Protein AF-A0A968LWL7-F1 (afdb_monomer_lite)

Radius of gyration: 24.05 Å; chains: 1; bounding box: 82×61×52 Å

Structure (mmCIF, N/CA/C/O backbone):
data_AF-A0A968LWL7-F1
#
_entry.id   AF-A0A968LWL7-F1
#
loop_
_atom_site.group_PDB
_atom_site.id
_atom_site.type_symbol
_atom_site.label_atom_id
_atom_site.label_alt_id
_atom_site.label_comp_id
_atom_site.label_asym_id
_atom_site.label_entity_id
_atom_site.label_seq_id
_atom_site.pdbx_PDB_ins_code
_atom_site.Cartn_x
_atom_site.Cartn_y
_atom_site.Cartn_z
_atom_site.occupancy
_atom_site.B_iso_or_equiv
_atom_site.auth_seq_id
_atom_site.auth_comp_id
_atom_site.auth_asym_id
_atom_site.auth_atom_id
_atom_site.pdbx_PDB_model_num
ATOM 1 N N . GLY A 1 1 ? -46.676 32.033 30.834 1.00 30.70 1 GLY A N 1
ATOM 2 C CA . GLY A 1 1 ? -47.481 31.158 29.952 1.00 30.70 1 GLY A CA 1
ATOM 3 C C . GLY A 1 1 ? -46.547 30.256 29.164 1.00 30.70 1 GLY A C 1
ATOM 4 O O . GLY A 1 1 ? -45.398 30.634 29.016 1.00 30.70 1 GLY A O 1
ATOM 5 N N . VAL A 1 2 ? -46.897 29.039 28.736 1.00 26.72 2 VAL A N 1
ATOM 6 C CA . VAL A 1 2 ? -48.212 28.489 28.319 1.00 26.72 2 VAL A CA 1
ATOM 7 C C . VAL A 1 2 ? -48.638 28.934 26.905 1.00 26.72 2 VAL A C 1
ATOM 9 O O . VAL A 1 2 ? -49.514 29.768 26.754 1.00 26.72 2 VAL A O 1
ATOM 12 N N . SER A 1 3 ? -47.989 28.321 25.902 1.00 24.73 3 SER A N 1
ATOM 13 C CA . SER A 1 3 ? -48.571 27.558 24.766 1.00 24.73 3 SER A CA 1
ATOM 14 C C . SER A 1 3 ? -49.591 28.147 23.760 1.00 24.73 3 SER A C 1
ATOM 16 O O . SER A 1 3 ? -50.527 28.830 24.155 1.00 24.73 3 SER A O 1
ATOM 18 N N . ARG A 1 4 ? -49.551 27.562 22.538 1.00 29.12 4 ARG A N 1
ATOM 19 C CA . ARG A 1 4 ? -50.550 27.549 21.425 1.00 29.12 4 ARG A CA 1
ATOM 20 C C . ARG A 1 4 ? -50.514 28.773 20.487 1.00 29.12 4 ARG A C 1
ATOM 22 O O . ARG A 1 4 ? -50.068 29.830 20.904 1.00 29.12 4 ARG A O 1
ATOM 29 N N . GLY A 1 5 ? -50.961 28.687 19.225 1.00 24.69 5 GLY A N 1
ATOM 30 C CA . GLY A 1 5 ? -51.329 27.518 18.386 1.00 24.69 5 GLY A CA 1
ATOM 31 C C . GLY A 1 5 ? -50.360 27.364 17.194 1.00 24.69 5 GLY A C 1
ATOM 32 O O . GLY A 1 5 ? -49.595 28.281 16.930 1.00 24.69 5 GLY A O 1
ATOM 33 N N . ALA A 1 6 ? -50.206 26.229 16.504 1.00 25.56 6 ALA A N 1
ATOM 34 C CA . ALA A 1 6 ? -51.131 25.138 16.160 1.00 25.56 6 ALA A CA 1
ATOM 35 C C . ALA A 1 6 ? -52.164 25.524 15.088 1.00 25.56 6 ALA A C 1
ATOM 37 O O . ALA A 1 6 ? -53.058 26.318 15.360 1.00 25.56 6 ALA A O 1
ATOM 38 N N . ASP A 1 7 ? -52.051 24.884 13.922 1.00 24.03 7 ASP A N 1
ATOM 39 C CA . ASP A 1 7 ? -53.052 24.879 12.852 1.00 24.03 7 ASP A CA 1
ATOM 40 C C . ASP A 1 7 ? -53.497 23.427 12.587 1.00 24.03 7 ASP A C 1
ATOM 42 O O . ASP A 1 7 ? -52.760 22.484 12.902 1.00 24.03 7 ASP A O 1
ATOM 46 N N . LEU A 1 8 ? -54.727 23.230 12.110 1.00 22.19 8 LEU A N 1
ATOM 47 C CA . LEU A 1 8 ? -55.490 21.989 12.330 1.00 22.19 8 LEU A CA 1
ATOM 48 C C . LEU A 1 8 ? -55.946 21.277 11.051 1.00 22.19 8 LEU A C 1
ATOM 50 O O . LEU A 1 8 ? -56.341 21.898 10.071 1.00 22.19 8 LEU A O 1
ATOM 54 N N . ALA A 1 9 ? -56.029 19.945 11.134 1.00 23.02 9 ALA A N 1
ATOM 55 C CA . ALA A 1 9 ? -56.890 19.135 10.278 1.00 23.02 9 ALA A CA 1
ATOM 56 C C . ALA A 1 9 ? -57.517 17.981 11.085 1.00 23.02 9 ALA A C 1
ATOM 58 O O . ALA A 1 9 ? -56.824 17.232 11.773 1.00 23.02 9 ALA A O 1
ATOM 59 N N . ALA A 1 10 ? -58.837 17.844 10.976 1.00 21.84 10 ALA A N 1
ATOM 60 C CA . ALA A 1 10 ? -59.676 16.743 11.459 1.00 21.84 10 ALA A CA 1
ATOM 61 C C . ALA A 1 10 ? -60.741 16.484 10.364 1.00 21.84 10 ALA A C 1
ATOM 63 O O . ALA A 1 10 ? -60.911 17.335 9.495 1.00 21.84 10 ALA A O 1
ATOM 64 N N . VAL A 1 11 ? -61.485 15.379 10.268 1.00 24.95 11 VAL A N 1
ATOM 65 C CA . VAL A 1 11 ? -61.758 14.202 11.128 1.00 24.95 11 VAL A CA 1
ATOM 66 C C . VAL A 1 11 ? -61.836 12.961 10.180 1.00 24.95 11 VAL A C 1
ATOM 68 O O . VAL A 1 11 ? -61.647 13.133 8.981 1.00 24.95 11 VAL A O 1
ATOM 71 N N . ALA A 1 12 ? -62.089 11.688 10.522 1.00 25.12 12 ALA A N 1
ATOM 72 C CA . ALA A 1 12 ? -62.417 10.932 11.742 1.00 25.12 12 ALA A CA 1
ATOM 73 C C . ALA A 1 12 ? -62.018 9.443 11.541 1.00 25.12 12 ALA A C 1
ATOM 75 O O . ALA A 1 12 ? -61.618 9.049 10.448 1.00 25.12 12 ALA A O 1
ATOM 76 N N . GLY A 1 13 ? -62.216 8.601 12.566 1.00 24.22 13 GLY A N 1
ATOM 77 C CA . GLY A 1 13 ? -62.191 7.132 12.451 1.00 24.22 13 GLY A CA 1
ATOM 78 C C . GLY A 1 13 ? -61.063 6.458 13.239 1.00 24.22 13 GLY A C 1
ATOM 79 O O . GLY A 1 13 ? -59.914 6.888 13.202 1.00 24.22 13 GLY A O 1
ATOM 80 N N . GLY A 1 14 ? -61.394 5.401 13.986 1.00 36.44 14 GLY A N 1
ATOM 81 C CA . GLY A 1 14 ? -60.442 4.697 14.850 1.00 36.44 14 GLY A CA 1
ATOM 82 C C . GLY A 1 14 ? -59.574 3.682 14.099 1.00 36.44 14 GLY A C 1
ATOM 83 O O . GLY A 1 14 ? -60.088 2.802 13.416 1.00 36.44 14 GLY A O 1
ATOM 84 N N . GLY A 1 15 ? -58.255 3.753 14.288 1.00 26.69 15 GLY A N 1
ATOM 85 C CA . GLY A 1 15 ? -57.296 2.777 13.767 1.00 26.69 15 GLY A CA 1
ATOM 86 C C . GLY A 1 15 ? -55.918 2.944 14.413 1.00 26.69 15 GLY A C 1
ATOM 87 O O . GLY A 1 15 ? -55.528 4.052 14.778 1.00 26.69 15 GLY A O 1
ATOM 88 N N . ARG A 1 16 ? -55.167 1.847 14.587 1.00 26.86 16 ARG A N 1
ATOM 89 C CA . ARG A 1 16 ? -53.813 1.902 15.172 1.00 26.86 16 ARG A CA 1
ATOM 90 C C . ARG A 1 16 ? -52.876 2.706 14.266 1.00 26.86 16 ARG A C 1
ATOM 92 O O . ARG A 1 16 ? -52.593 2.273 13.150 1.00 26.86 16 ARG A O 1
ATOM 99 N N . VAL A 1 17 ? -52.309 3.800 14.778 1.00 25.69 17 VAL A N 1
ATOM 100 C CA . VAL A 1 17 ? -51.212 4.517 14.108 1.00 25.69 17 VAL A CA 1
ATOM 101 C C . VAL A 1 17 ? -49.946 3.661 14.168 1.00 25.69 17 VAL A C 1
ATOM 103 O O . VAL A 1 17 ? -49.134 3.754 15.086 1.00 25.69 17 VAL A O 1
ATOM 106 N N . SER A 1 18 ? -49.777 2.793 13.171 1.00 25.70 18 SER A N 1
ATOM 107 C CA . SER A 1 18 ? -48.498 2.143 12.908 1.00 25.70 18 SER A CA 1
ATOM 108 C C . SER A 1 18 ? -47.526 3.199 12.390 1.00 25.70 18 SER A C 1
ATOM 110 O O . SER A 1 18 ? -47.581 3.586 11.222 1.00 25.70 18 SER A O 1
ATOM 112 N N . VAL A 1 19 ? -46.619 3.661 13.254 1.00 27.92 19 VAL A N 1
ATOM 113 C CA . VAL A 1 19 ? -45.471 4.469 12.830 1.00 27.92 19 VAL A CA 1
ATOM 114 C C . VAL A 1 19 ? -44.521 3.560 12.048 1.00 27.92 19 VAL A C 1
ATOM 116 O O . VAL A 1 19 ? -43.547 3.026 12.578 1.00 27.92 19 VAL A O 1
ATOM 119 N N . ARG A 1 20 ? -44.815 3.364 10.758 1.00 27.19 20 ARG A N 1
ATOM 120 C CA . ARG A 1 20 ? -43.852 2.820 9.799 1.00 27.19 20 ARG A CA 1
ATOM 121 C C . ARG A 1 20 ? -42.708 3.822 9.681 1.00 27.19 20 ARG A C 1
ATOM 123 O O . ARG A 1 20 ? -42.797 4.771 8.905 1.00 27.19 20 ARG A O 1
ATOM 130 N N . GLY A 1 21 ? -41.649 3.607 10.462 1.00 29.38 21 GLY A N 1
ATOM 131 C CA . GLY A 1 21 ? -40.403 4.359 10.346 1.00 29.38 21 GLY A CA 1
ATOM 132 C C . GLY A 1 21 ? -39.968 4.390 8.883 1.00 29.38 21 GLY A C 1
ATOM 133 O O . GLY A 1 21 ? -39.804 3.338 8.263 1.00 29.38 21 GLY A O 1
ATOM 134 N N . GLY A 1 22 ? -39.879 5.594 8.313 1.00 27.59 22 GLY A N 1
ATOM 135 C CA . GLY A 1 22 ? -39.713 5.775 6.874 1.00 27.59 22 GLY A CA 1
ATOM 136 C C . GLY A 1 22 ? -38.471 5.045 6.371 1.00 27.59 22 GLY A C 1
ATOM 137 O O . GLY A 1 22 ? -37.367 5.313 6.843 1.00 27.59 22 GLY A O 1
ATOM 138 N N . ALA A 1 23 ? -38.652 4.121 5.423 1.00 36.09 23 ALA A N 1
ATOM 139 C CA . ALA A 1 23 ? -37.568 3.291 4.914 1.00 36.09 23 ALA A CA 1
ATOM 140 C C . ALA A 1 23 ? -36.442 4.172 4.348 1.00 36.09 23 ALA A C 1
ATOM 142 O O . ALA A 1 23 ? -36.595 4.809 3.301 1.00 36.09 23 ALA A O 1
ATOM 143 N N . GLY A 1 24 ? -35.310 4.213 5.056 1.00 35.84 24 GLY A N 1
ATOM 144 C CA . GLY A 1 24 ? -34.142 4.990 4.659 1.00 35.84 24 GLY A CA 1
ATOM 145 C C . GLY A 1 24 ? -33.693 4.571 3.263 1.00 35.84 24 GLY A C 1
ATOM 146 O O . GLY A 1 24 ? -33.266 3.435 3.065 1.00 35.84 24 GLY A O 1
ATOM 147 N N . ARG A 1 25 ? -33.829 5.475 2.281 1.00 40.16 25 ARG A N 1
ATOM 148 C CA . ARG A 1 25 ? -33.533 5.188 0.868 1.00 40.16 25 ARG A CA 1
ATOM 149 C C . ARG A 1 25 ? -32.135 4.584 0.745 1.00 40.16 25 ARG A C 1
ATOM 151 O O . ARG A 1 25 ? -31.165 5.247 1.105 1.00 40.16 25 ARG A O 1
ATOM 158 N N . ALA A 1 26 ? -32.045 3.368 0.201 1.00 40.09 26 ALA A N 1
ATOM 159 C CA . ALA A 1 26 ? -30.806 2.595 0.123 1.00 40.09 26 ALA A CA 1
ATOM 160 C C . ALA A 1 26 ? -29.641 3.420 -0.459 1.00 40.09 26 ALA A C 1
ATOM 162 O O . ALA A 1 26 ? -29.601 3.716 -1.663 1.00 40.09 26 ALA A O 1
ATOM 163 N N . GLY A 1 27 ? -28.718 3.817 0.421 1.00 55.28 27 GLY A N 1
ATOM 164 C CA . GLY A 1 27 ? -27.485 4.516 0.071 1.00 55.28 27 GLY A CA 1
ATOM 165 C C . GLY A 1 27 ? -26.470 3.583 -0.590 1.00 55.28 27 GLY A C 1
ATOM 166 O O . GLY A 1 27 ? -26.775 2.434 -0.906 1.00 55.28 27 GLY A O 1
ATOM 167 N N . ILE A 1 28 ? -25.244 4.069 -0.784 1.00 66.19 28 ILE A N 1
ATOM 168 C CA . ILE A 1 28 ? -24.124 3.175 -1.100 1.00 66.19 28 ILE A CA 1
ATOM 169 C C . ILE A 1 28 ? -23.873 2.321 0.150 1.00 66.19 28 ILE A C 1
ATOM 171 O O . ILE A 1 28 ? -23.628 2.880 1.218 1.00 66.19 28 ILE A O 1
ATOM 175 N N . ALA A 1 29 ? -23.967 0.994 0.028 1.00 71.31 29 ALA A N 1
ATOM 176 C CA . ALA A 1 29 ? -23.799 0.078 1.160 1.00 71.31 29 ALA A CA 1
ATOM 177 C C . ALA A 1 29 ? -22.353 0.071 1.689 1.00 71.31 29 ALA A C 1
ATOM 179 O O . ALA A 1 29 ? -22.134 0.120 2.895 1.00 71.31 29 ALA A O 1
ATOM 180 N N . ASN A 1 30 ? -21.377 0.083 0.776 1.00 80.38 30 ASN A N 1
ATOM 181 C CA . ASN A 1 30 ? -19.959 0.191 1.099 1.00 80.38 30 ASN A CA 1
ATOM 182 C C . ASN A 1 30 ? -19.521 1.655 0.990 1.00 80.38 30 ASN A C 1
ATOM 184 O O . ASN A 1 30 ? -19.354 2.191 -0.103 1.00 80.38 30 ASN A O 1
ATOM 188 N N . ARG A 1 31 ? -19.347 2.304 2.138 1.00 84.94 31 ARG A N 1
ATOM 189 C CA . ARG A 1 31 ? -18.754 3.641 2.268 1.00 84.94 31 ARG A CA 1
ATOM 190 C C . ARG A 1 31 ? -17.480 3.565 3.090 1.00 84.94 31 ARG A C 1
ATOM 192 O O . ARG A 1 31 ? -17.518 3.069 4.221 1.00 84.94 31 ARG A O 1
ATOM 199 N N . MET A 1 32 ? -16.403 4.090 2.520 1.00 87.56 32 MET A N 1
ATOM 200 C CA . MET A 1 32 ? -15.065 4.121 3.096 1.00 87.56 32 MET A CA 1
ATOM 201 C C . MET A 1 32 ? -14.594 5.569 3.249 1.00 87.56 32 MET A C 1
ATOM 203 O O . MET A 1 32 ? -14.906 6.405 2.403 1.00 87.56 32 MET A O 1
ATOM 207 N N . ALA A 1 33 ? -13.876 5.862 4.329 1.00 90.00 33 ALA A N 1
ATOM 208 C CA . ALA A 1 33 ? -13.141 7.110 4.523 1.00 90.00 33 ALA A CA 1
ATOM 209 C C . ALA A 1 33 ? -11.692 6.774 4.884 1.00 90.00 33 ALA A C 1
ATOM 211 O O . ALA A 1 33 ? -11.460 5.759 5.538 1.00 90.00 33 ALA A O 1
ATOM 212 N N . MET A 1 34 ? -10.744 7.60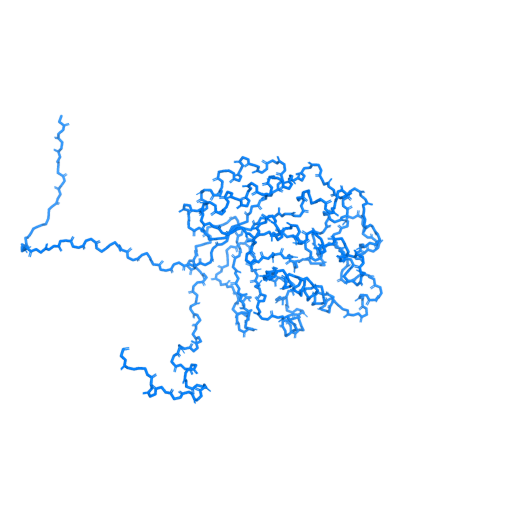4 4.457 1.00 92.75 34 MET A N 1
ATOM 213 C CA . MET A 1 34 ? -9.323 7.437 4.759 1.00 92.75 34 MET A CA 1
ATOM 214 C C . MET A 1 34 ? -8.932 8.269 5.984 1.00 92.75 34 MET A C 1
ATOM 216 O O . MET A 1 34 ? -9.409 9.394 6.137 1.00 92.75 34 MET A O 1
ATOM 220 N N . ILE A 1 35 ? -8.076 7.714 6.840 1.00 94.56 35 ILE A N 1
ATOM 221 C CA . ILE A 1 35 ? -7.438 8.403 7.968 1.00 94.56 35 ILE A CA 1
ATOM 222 C C . ILE A 1 35 ? -5.929 8.146 7.969 1.00 94.56 35 ILE A C 1
ATOM 224 O O . ILE A 1 35 ? -5.460 7.107 7.495 1.00 94.56 35 ILE A O 1
ATOM 228 N N . TYR A 1 36 ? -5.185 9.088 8.541 1.00 94.69 36 TYR A N 1
ATOM 229 C CA . TYR A 1 36 ? -3.754 8.958 8.805 1.00 94.69 36 TYR A CA 1
ATOM 230 C C . TYR A 1 36 ? -3.519 8.219 10.132 1.00 94.69 36 TYR A C 1
ATOM 232 O O . TYR A 1 36 ? -4.374 8.221 11.025 1.00 94.69 36 TYR A O 1
ATOM 240 N N . LEU A 1 37 ? -2.367 7.557 10.248 1.00 95.56 37 LEU A N 1
ATOM 241 C CA . LEU A 1 37 ? -1.941 6.850 11.454 1.00 95.56 37 LEU A CA 1
ATOM 242 C C . LEU A 1 37 ? -0.455 7.127 11.728 1.00 95.56 37 LEU A C 1
ATOM 244 O O . LEU A 1 37 ? 0.433 6.333 11.424 1.00 95.56 37 LEU A O 1
ATOM 248 N N . ASP A 1 38 ? -0.211 8.294 12.313 1.00 94.00 38 ASP A N 1
ATOM 249 C CA . ASP A 1 38 ? 1.096 8.781 12.762 1.00 94.00 38 ASP A CA 1
ATOM 250 C C . ASP A 1 38 ? 1.080 9.116 14.272 1.00 94.00 38 ASP A C 1
ATOM 252 O O . ASP A 1 38 ? 0.076 8.925 14.965 1.00 94.00 38 ASP A O 1
ATOM 256 N N . SER A 1 39 ? 2.197 9.622 14.800 1.00 90.56 39 SER A N 1
ATOM 257 C CA . SER A 1 39 ? 2.352 10.011 16.210 1.00 90.56 39 SER A CA 1
ATOM 258 C C . SER A 1 39 ? 1.444 11.158 16.676 1.00 90.56 39 SER A C 1
ATOM 260 O O . SER A 1 39 ? 1.314 11.370 17.880 1.00 90.56 39 SER A O 1
ATOM 262 N N . PHE A 1 40 ? 0.824 11.906 15.760 1.00 91.81 40 PHE A N 1
ATOM 263 C CA . PHE A 1 40 ? -0.028 13.066 16.055 1.00 91.81 40 PHE A CA 1
ATOM 264 C C . PHE A 1 40 ? -1.521 12.755 15.851 1.00 91.81 40 PHE A C 1
ATOM 266 O O . PHE A 1 40 ? -2.390 13.376 16.466 1.00 91.81 40 PHE A O 1
ATOM 273 N N . SER A 1 41 ? -1.825 11.740 15.041 1.00 92.00 41 SER A N 1
ATOM 274 C CA . SER A 1 41 ? -3.169 11.356 14.607 1.00 92.00 41 SER A CA 1
ATOM 275 C C . SER A 1 41 ? -4.099 10.896 15.734 1.00 92.00 41 SER A C 1
ATOM 277 O O . SER A 1 41 ? -5.313 10.893 15.536 1.00 92.00 41 SER A O 1
ATOM 279 N N . LYS A 1 42 ? -3.585 10.527 16.919 1.00 92.44 42 LYS A N 1
ATOM 280 C CA . LYS A 1 42 ? -4.383 9.926 18.005 1.00 92.44 42 LYS A CA 1
ATOM 281 C C . LYS A 1 42 ? -5.660 10.713 18.332 1.00 92.44 42 LYS A C 1
ATOM 283 O O . LYS A 1 42 ? -6.758 10.168 18.244 1.00 92.44 42 LYS A O 1
ATOM 288 N N . GLY A 1 43 ? -5.523 11.990 18.701 1.00 91.56 43 GLY A N 1
ATOM 289 C CA . GLY A 1 43 ? -6.662 12.827 19.108 1.00 91.56 43 GLY A CA 1
ATOM 290 C C . GLY A 1 43 ? -7.632 13.126 17.960 1.00 91.56 43 GLY A C 1
ATOM 291 O O . GLY A 1 43 ? -8.836 13.246 18.176 1.00 91.56 43 GLY A O 1
ATOM 292 N N . VAL A 1 44 ? -7.117 13.179 16.728 1.00 94.38 44 VAL A N 1
ATOM 293 C CA . VAL A 1 44 ? -7.917 13.346 15.509 1.00 94.38 44 VAL A CA 1
ATOM 294 C C . VAL A 1 44 ? -8.748 12.087 15.247 1.00 94.38 44 VAL A C 1
ATOM 296 O O . VAL A 1 44 ? -9.958 12.179 15.055 1.00 94.38 44 VAL A O 1
ATOM 299 N N . ASN A 1 45 ? -8.138 10.903 15.320 1.00 96.38 45 ASN A N 1
ATOM 300 C CA . ASN A 1 45 ? -8.805 9.620 15.095 1.00 96.38 45 ASN A CA 1
ATOM 301 C C . ASN A 1 45 ? -9.845 9.302 16.183 1.00 96.38 45 ASN A C 1
ATOM 303 O O . ASN A 1 45 ? -10.929 8.810 15.858 1.00 96.38 45 ASN A O 1
ATOM 307 N N . ASP A 1 46 ? -9.570 9.673 17.438 1.00 96.88 46 ASP A N 1
ATOM 308 C CA . ASP A 1 46 ? -10.512 9.560 18.562 1.00 96.88 46 ASP A CA 1
ATOM 309 C C . ASP A 1 46 ? -11.805 10.376 18.342 1.00 96.88 46 ASP A C 1
ATOM 311 O O . ASP A 1 46 ? -12.875 9.974 18.801 1.00 96.88 46 ASP A O 1
ATOM 315 N N . PHE A 1 47 ? -11.740 11.476 17.581 1.00 96.69 47 PHE A N 1
ATOM 316 C CA . PHE A 1 47 ? -12.910 12.256 17.159 1.00 96.69 47 PHE A CA 1
ATOM 317 C C . PHE A 1 47 ? -13.527 11.754 15.839 1.00 96.69 47 PHE A C 1
ATOM 319 O O . PHE A 1 47 ? -14.749 11.589 15.737 1.00 96.69 47 PHE A O 1
ATOM 326 N N . LEU A 1 48 ? -12.701 11.502 14.815 1.00 96.00 48 LEU A N 1
ATOM 327 C CA . LEU A 1 48 ? -13.163 11.156 13.468 1.00 96.00 48 LEU A CA 1
ATOM 328 C C . LEU A 1 48 ? -13.878 9.803 13.417 1.00 96.00 48 LEU A C 1
ATOM 330 O O . LEU A 1 48 ? -14.914 9.698 12.763 1.00 96.00 48 LEU A O 1
ATOM 334 N N . VAL A 1 49 ? -13.373 8.766 14.091 1.00 97.25 49 VAL A N 1
ATOM 335 C CA . VAL A 1 49 ? -13.923 7.406 13.953 1.00 97.25 49 VAL A CA 1
ATOM 336 C C . VAL A 1 49 ? -15.376 7.306 14.469 1.00 97.25 49 VAL A C 1
ATOM 338 O O . VAL A 1 49 ? -16.234 6.843 13.707 1.00 97.25 49 VAL A O 1
ATOM 341 N N . PRO A 1 50 ? -15.735 7.825 15.664 1.00 97.75 50 PRO A N 1
ATOM 342 C CA . PRO A 1 50 ? -17.136 7.900 16.092 1.00 97.75 50 PRO A CA 1
ATOM 343 C C . PRO A 1 50 ? -18.008 8.802 15.203 1.00 97.75 50 PRO A C 1
ATOM 345 O O . PRO A 1 50 ? -19.193 8.522 14.998 1.00 97.75 50 PRO A O 1
ATOM 348 N N . MET A 1 51 ? -17.447 9.879 14.636 1.00 96.88 51 MET A N 1
ATOM 349 C CA . MET A 1 51 ? -18.164 10.740 13.689 1.00 96.88 51 MET A CA 1
ATOM 350 C C . MET A 1 51 ? -18.501 9.993 12.388 1.00 96.88 51 MET A C 1
ATOM 352 O O . MET A 1 51 ? -19.641 10.052 11.926 1.00 96.88 51 MET A O 1
ATOM 356 N N . LEU A 1 52 ? -17.555 9.240 11.823 1.00 94.88 52 LEU A N 1
ATOM 357 C CA . LEU A 1 52 ? -17.746 8.432 10.615 1.00 94.88 52 LEU A CA 1
ATOM 358 C C . LEU A 1 52 ? -18.830 7.355 10.815 1.00 94.88 52 LEU A C 1
ATOM 360 O O . LEU A 1 52 ? -19.703 7.192 9.955 1.00 94.88 52 LEU A O 1
ATOM 364 N N . ALA A 1 53 ? -18.862 6.695 11.976 1.00 94.69 53 ALA A N 1
ATOM 365 C CA . ALA A 1 53 ? -19.914 5.736 12.322 1.00 94.69 53 ALA A CA 1
ATOM 366 C C . ALA A 1 53 ? -21.303 6.393 12.462 1.00 94.69 53 ALA A C 1
ATOM 368 O O . ALA A 1 53 ? -22.302 5.876 11.947 1.00 94.69 53 ALA A O 1
ATOM 369 N N . ARG A 1 54 ? -21.388 7.580 13.084 1.00 95.19 54 ARG A N 1
ATOM 370 C CA . ARG A 1 54 ? -22.628 8.385 13.125 1.00 95.19 54 ARG A CA 1
ATOM 371 C C . ARG A 1 54 ? -23.095 8.764 11.716 1.00 95.19 54 ARG A C 1
ATOM 373 O O . ARG A 1 54 ? -24.272 8.594 11.402 1.00 95.19 54 ARG A O 1
ATOM 380 N N . LEU A 1 55 ? -22.163 9.161 10.846 1.00 92.62 55 LEU A N 1
ATOM 381 C CA . LEU A 1 55 ? -22.380 9.470 9.426 1.00 92.62 55 LEU A CA 1
ATOM 382 C C . LEU A 1 55 ? -22.639 8.238 8.536 1.00 92.62 55 LEU A C 1
ATOM 384 O O . LEU A 1 55 ? -22.796 8.402 7.322 1.00 92.62 55 LEU A O 1
ATOM 388 N N . LYS A 1 56 ? -22.713 7.023 9.101 1.00 91.06 56 LYS A N 1
ATOM 389 C CA . LYS A 1 56 ? -22.970 5.750 8.398 1.00 91.06 56 LYS A CA 1
ATOM 390 C C . LYS A 1 56 ? -21.942 5.432 7.307 1.00 91.06 56 LYS A C 1
ATOM 392 O O . LYS A 1 56 ? -22.299 5.042 6.192 1.00 91.06 56 LYS A O 1
ATOM 397 N N . PHE A 1 57 ? -20.665 5.625 7.626 1.00 91.50 57 PHE A N 1
ATOM 398 C CA . PHE A 1 57 ? -19.591 4.876 6.978 1.00 91.50 57 PHE A CA 1
ATOM 399 C C . PHE A 1 57 ? -19.596 3.416 7.464 1.00 91.50 57 PHE A C 1
ATOM 401 O O . PHE A 1 57 ? -20.300 3.061 8.407 1.00 91.50 57 PHE A O 1
ATOM 408 N N . SER A 1 58 ? -18.869 2.561 6.749 1.00 91.81 58 SER A N 1
ATOM 409 C CA . SER A 1 58 ? -18.868 1.096 6.934 1.00 91.81 58 SER A CA 1
ATOM 410 C C . SER A 1 58 ? -17.458 0.512 7.023 1.00 91.81 58 SER A C 1
ATOM 412 O O . SER A 1 58 ? -17.244 -0.521 7.652 1.00 91.81 58 SER A O 1
ATOM 414 N N . HIS A 1 59 ? -16.500 1.193 6.397 1.00 92.50 59 HIS A N 1
ATOM 415 C CA . HIS A 1 59 ? -15.094 0.838 6.353 1.00 92.50 59 HIS A CA 1
ATOM 416 C C . HIS A 1 59 ? -14.272 2.105 6.631 1.00 92.50 59 HIS A C 1
ATOM 418 O O . HIS A 1 59 ? -14.708 3.212 6.298 1.00 92.50 59 HIS A O 1
ATOM 4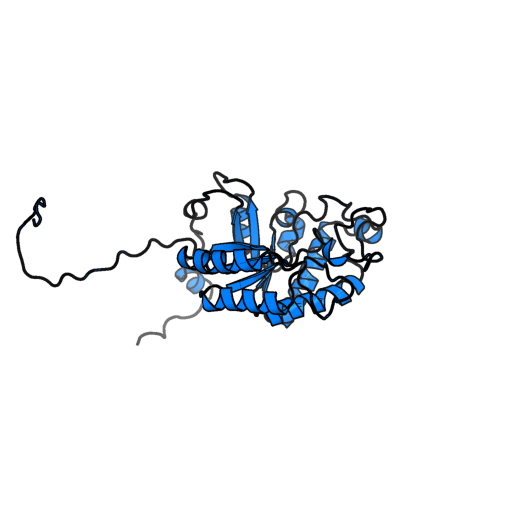24 N N . VAL A 1 60 ? -13.090 1.946 7.213 1.00 95.12 60 VAL A N 1
ATOM 425 C CA . VAL A 1 60 ? -12.102 3.012 7.397 1.00 95.12 60 VAL A CA 1
ATOM 426 C C . VAL A 1 60 ? -10.775 2.511 6.841 1.00 95.12 60 VAL A C 1
ATOM 428 O O . VAL A 1 60 ? -10.288 1.466 7.269 1.00 95.12 60 VAL A O 1
ATOM 431 N N . LEU A 1 61 ? -10.230 3.238 5.868 1.00 96.19 61 LEU A N 1
ATOM 432 C CA . LEU A 1 61 ? -8.925 2.986 5.270 1.00 96.19 61 LEU A CA 1
ATOM 433 C C . LEU A 1 61 ? -7.867 3.683 6.131 1.00 96.19 61 LEU A C 1
ATOM 435 O O . LEU A 1 61 ? -7.946 4.892 6.341 1.00 96.19 61 LEU A O 1
ATOM 439 N N . VAL A 1 62 ? -6.919 2.928 6.672 1.00 97.88 62 VAL A N 1
ATOM 440 C CA . VAL A 1 62 ? -5.961 3.410 7.672 1.00 97.88 62 VAL A CA 1
ATOM 441 C C . VAL A 1 62 ? -4.569 3.422 7.051 1.00 97.88 62 VAL A C 1
ATOM 443 O O . VAL A 1 62 ? -3.988 2.358 6.837 1.00 97.88 62 VAL A O 1
ATOM 446 N N . MET A 1 63 ? -4.038 4.609 6.744 1.00 97.31 63 MET A N 1
ATOM 447 C CA . MET A 1 63 ? -2.720 4.760 6.115 1.00 97.31 63 MET A CA 1
ATOM 448 C C . MET A 1 63 ? -1.616 4.323 7.082 1.00 97.31 63 MET A C 1
ATOM 450 O O . MET A 1 63 ? -1.276 5.045 8.016 1.00 97.31 63 MET A O 1
ATOM 454 N N . SER A 1 64 ? -1.093 3.117 6.868 1.00 98.19 64 SER A N 1
ATOM 455 C CA . SER A 1 64 ? -0.283 2.360 7.830 1.00 98.19 64 SER A CA 1
ATOM 456 C C . SER A 1 64 ? 1.193 2.219 7.427 1.00 98.19 64 SER A C 1
ATOM 458 O O . SER A 1 64 ? 1.948 1.551 8.130 1.00 98.19 64 SER A O 1
ATOM 460 N N . ASN A 1 65 ? 1.612 2.871 6.335 1.00 97.00 65 ASN A N 1
ATOM 461 C CA . ASN A 1 65 ? 2.980 2.895 5.787 1.00 97.00 65 ASN A CA 1
ATOM 462 C C . ASN A 1 65 ? 4.067 3.070 6.864 1.00 97.00 65 ASN A C 1
ATOM 464 O O . ASN A 1 65 ? 5.068 2.365 6.871 1.00 97.00 65 ASN A O 1
ATOM 468 N N . TYR A 1 66 ? 3.846 4.012 7.786 1.00 97.12 66 TYR A N 1
ATOM 469 C CA . TYR A 1 66 ? 4.788 4.385 8.844 1.00 97.12 66 TYR A CA 1
ATOM 470 C C . TYR A 1 66 ? 4.417 3.820 10.225 1.00 97.12 66 TYR A C 1
ATOM 472 O O . TYR A 1 66 ? 4.920 4.301 11.240 1.00 97.12 66 TYR A O 1
ATOM 480 N N . VAL A 1 67 ? 3.543 2.811 10.307 1.00 98.38 67 VAL A N 1
ATOM 481 C CA . VAL A 1 67 ? 3.361 2.073 11.564 1.00 98.38 67 VAL A CA 1
ATOM 482 C C . VAL A 1 67 ? 4.659 1.332 11.890 1.00 98.38 67 VAL A C 1
ATOM 484 O O . VAL A 1 67 ? 5.310 0.747 11.027 1.00 98.38 67 VAL A O 1
ATOM 487 N N . ARG A 1 68 ? 5.058 1.375 13.158 1.00 98.38 68 ARG A N 1
ATOM 488 C CA . ARG A 1 68 ? 6.272 0.731 13.663 1.00 98.38 68 ARG A CA 1
ATOM 489 C C . ARG A 1 68 ? 6.054 -0.777 13.826 1.00 98.38 68 ARG A C 1
ATOM 491 O O . ARG A 1 68 ? 5.725 -1.235 14.916 1.00 98.38 68 ARG A O 1
ATOM 498 N N . TRP A 1 69 ? 6.189 -1.514 12.724 1.00 98.44 69 TRP A N 1
ATOM 499 C CA . TRP A 1 69 ? 6.070 -2.978 12.640 1.00 98.44 69 TRP A CA 1
ATOM 500 C C . TRP A 1 69 ? 7.296 -3.690 13.228 1.00 98.44 69 TRP A C 1
ATOM 502 O O . TRP A 1 69 ? 8.429 -3.312 12.926 1.00 98.44 69 TRP A O 1
ATOM 512 N N . ASP A 1 70 ? 7.098 -4.726 14.042 1.00 98.56 70 ASP A N 1
ATOM 513 C CA . ASP A 1 70 ? 8.184 -5.353 14.815 1.00 98.56 70 ASP A CA 1
ATOM 514 C C . ASP A 1 70 ? 9.196 -6.068 13.902 1.00 98.56 70 ASP A C 1
ATOM 516 O O . ASP A 1 70 ? 10.398 -6.057 14.178 1.00 98.56 70 ASP A O 1
ATOM 520 N N . SER A 1 71 ? 8.736 -6.607 12.769 1.00 98.31 71 SER A N 1
ATOM 521 C CA . SER A 1 71 ? 9.559 -7.194 11.705 1.00 98.31 71 SER A CA 1
ATOM 522 C C . SER A 1 71 ? 10.456 -6.198 10.955 1.00 98.31 71 SER A C 1
ATOM 524 O O . SER A 1 71 ? 11.238 -6.617 10.106 1.00 98.31 71 SER A O 1
ATOM 526 N N . ALA A 1 72 ? 10.320 -4.891 11.208 1.00 97.12 72 ALA A N 1
ATOM 527 C CA . ALA A 1 72 ? 10.891 -3.820 10.387 1.00 97.12 72 ALA A CA 1
ATOM 528 C C . ALA A 1 72 ? 11.506 -2.675 11.221 1.00 97.12 72 ALA A C 1
ATOM 530 O O . ALA A 1 72 ? 11.502 -1.511 10.818 1.00 97.12 72 ALA A O 1
ATOM 531 N N . GLN A 1 73 ? 12.037 -2.999 12.405 1.00 97.88 73 GLN A N 1
ATOM 532 C CA . GLN A 1 73 ? 12.603 -2.038 13.368 1.00 97.88 73 GLN A CA 1
ATOM 533 C C . GLN A 1 73 ? 13.670 -1.096 12.786 1.00 97.88 73 GLN A C 1
ATOM 535 O O . GLN A 1 73 ? 13.778 0.053 13.213 1.00 97.88 73 GLN A O 1
ATOM 540 N N . ASN A 1 74 ? 14.436 -1.543 11.789 1.00 97.56 74 ASN A N 1
ATOM 541 C CA . ASN A 1 74 ? 15.478 -0.743 11.146 1.00 97.56 74 ASN A CA 1
ATOM 542 C C . ASN A 1 74 ? 14.939 0.423 10.291 1.00 97.56 74 ASN A C 1
ATOM 544 O O . ASN A 1 74 ? 15.681 1.385 10.093 1.00 97.56 74 ASN A O 1
ATOM 548 N N . ILE A 1 75 ? 13.680 0.367 9.829 1.00 97.50 75 ILE A N 1
ATOM 549 C CA . ILE A 1 75 ? 13.011 1.417 9.029 1.00 97.50 75 ILE A CA 1
ATOM 550 C C . ILE A 1 75 ? 11.972 2.233 9.820 1.00 97.50 75 ILE A C 1
ATOM 552 O O . ILE A 1 75 ? 11.172 2.967 9.241 1.00 97.50 75 ILE A O 1
ATOM 556 N N . TRP A 1 76 ? 11.967 2.153 11.153 1.00 98.00 76 TRP A N 1
ATOM 557 C CA . TRP A 1 76 ? 11.013 2.895 11.985 1.00 98.00 76 TRP A CA 1
ATOM 558 C C . TRP A 1 76 ? 11.198 4.417 11.914 1.00 98.00 76 TRP A C 1
ATOM 560 O O . TRP A 1 76 ? 12.156 4.974 12.447 1.00 98.00 76 TRP A O 1
ATOM 570 N N . HIS A 1 77 ? 10.214 5.110 11.337 1.00 97.06 77 HIS A N 1
ATOM 571 C CA . HIS A 1 77 ? 10.155 6.570 11.342 1.00 97.06 77 HIS A CA 1
ATOM 572 C C . HIS A 1 77 ? 9.763 7.117 12.735 1.00 97.06 77 HIS A C 1
ATOM 574 O O . HIS A 1 77 ? 8.816 6.604 13.343 1.00 97.06 77 HIS A O 1
ATOM 580 N N . PRO A 1 78 ? 10.400 8.189 13.254 1.00 95.44 78 PRO A N 1
ATOM 581 C CA . PRO A 1 78 ? 10.096 8.736 14.581 1.00 95.44 78 PRO A CA 1
ATOM 582 C C . PRO A 1 78 ? 8.664 9.280 14.693 1.00 95.44 78 PRO A C 1
ATOM 584 O O . PRO A 1 78 ? 8.007 9.056 15.707 1.00 95.44 78 PRO A O 1
ATOM 587 N N . ASN A 1 79 ? 8.124 9.889 13.633 1.00 95.50 79 ASN A N 1
ATOM 588 C CA . ASN A 1 79 ? 6.710 10.303 13.595 1.00 95.50 79 ASN A CA 1
ATOM 589 C C . ASN A 1 79 ? 5.751 9.135 13.276 1.00 95.50 79 ASN A C 1
ATOM 591 O O . ASN A 1 79 ? 4.545 9.330 13.175 1.00 95.50 79 ASN A O 1
ATOM 595 N N . GLY A 1 80 ? 6.268 7.921 13.071 1.00 96.56 80 GLY A N 1
ATOM 596 C CA . GLY A 1 80 ? 5.461 6.732 12.824 1.00 96.56 80 GLY A CA 1
ATOM 597 C C . GLY A 1 80 ? 4.688 6.294 14.067 1.00 96.56 80 GLY A C 1
ATOM 598 O O . GLY A 1 80 ? 5.242 6.308 15.173 1.00 96.56 80 GLY A O 1
ATOM 599 N N . ALA A 1 81 ? 3.423 5.901 13.901 1.00 97.75 81 ALA A N 1
ATOM 600 C CA . ALA A 1 81 ? 2.595 5.398 14.997 1.00 97.75 81 ALA A CA 1
ATOM 601 C C . ALA A 1 81 ? 3.132 4.067 15.545 1.00 97.75 81 ALA A C 1
ATOM 603 O O . ALA A 1 81 ? 3.668 3.241 14.806 1.00 97.75 81 ALA A O 1
ATOM 604 N N . THR A 1 82 ? 2.963 3.816 16.844 1.00 98.12 82 THR A N 1
ATOM 605 C CA . THR A 1 82 ? 3.326 2.516 17.425 1.00 98.12 82 THR A CA 1
ATOM 606 C C . THR A 1 82 ? 2.341 1.431 16.987 1.00 98.12 82 THR A C 1
ATOM 608 O O . THR A 1 82 ? 1.156 1.696 16.772 1.00 98.12 82 THR A O 1
ATOM 611 N N . LYS A 1 83 ? 2.797 0.175 16.934 1.00 97.88 83 LYS A N 1
ATOM 612 C CA . LYS A 1 83 ? 1.932 -0.996 16.714 1.00 97.88 83 LYS A CA 1
ATOM 613 C C . LYS A 1 83 ? 0.767 -1.073 17.715 1.00 97.88 83 LYS A C 1
ATOM 615 O O . LYS A 1 83 ? -0.338 -1.465 17.350 1.00 97.88 83 LYS A O 1
ATOM 620 N N . GLN A 1 84 ? 0.982 -0.613 18.951 1.00 98.00 84 GLN A N 1
ATOM 621 C CA . GLN A 1 84 ? -0.057 -0.491 19.978 1.00 98.00 84 GLN A CA 1
ATOM 622 C C . GLN A 1 84 ? -1.120 0.570 19.629 1.00 98.00 84 GLN A C 1
ATOM 624 O O . GLN A 1 84 ? -2.309 0.324 19.816 1.00 98.00 84 GLN A O 1
ATOM 629 N N . GLU A 1 85 ? -0.730 1.730 19.088 1.00 98.12 85 GLU A N 1
ATOM 630 C CA . GLU A 1 85 ? -1.689 2.740 18.613 1.00 98.12 85 GLU A CA 1
ATOM 631 C C . GLU A 1 85 ? -2.456 2.236 17.380 1.00 98.12 85 GLU A C 1
ATOM 633 O O . GLU A 1 85 ? -3.662 2.452 17.284 1.00 98.12 85 GLU A O 1
ATOM 638 N N . ALA A 1 86 ? -1.807 1.473 16.491 1.00 98.50 86 ALA A N 1
ATOM 639 C CA . ALA A 1 86 ? -2.476 0.807 15.371 1.00 98.50 86 ALA A CA 1
ATOM 640 C C . ALA A 1 86 ? -3.550 -0.194 15.844 1.00 98.50 86 ALA A C 1
ATOM 642 O O . ALA A 1 86 ? -4.691 -0.130 15.384 1.00 98.50 86 ALA A O 1
ATOM 643 N N . GLN A 1 87 ? -3.232 -1.046 16.828 1.00 98.56 87 GLN A N 1
ATOM 644 C CA . GLN A 1 87 ? -4.200 -1.941 17.486 1.00 98.56 87 GLN A CA 1
ATOM 645 C C . GLN A 1 87 ? -5.355 -1.159 18.129 1.00 98.56 87 GLN A C 1
ATOM 647 O O . GLN A 1 87 ? -6.523 -1.513 17.962 1.00 98.56 87 GLN A O 1
ATOM 652 N N . ARG A 1 88 ? -5.050 -0.062 18.830 1.00 98.44 88 ARG A N 1
ATOM 653 C CA . ARG A 1 88 ? -6.047 0.785 19.498 1.00 98.44 88 ARG A CA 1
ATOM 654 C C . ARG A 1 88 ? -6.992 1.470 18.504 1.00 98.44 88 ARG A C 1
ATOM 656 O O . ARG A 1 88 ? -8.193 1.542 18.758 1.00 98.44 88 ARG A O 1
ATOM 663 N N . VAL A 1 89 ? -6.479 1.947 17.369 1.00 98.50 89 VAL A N 1
ATOM 664 C CA . VAL A 1 89 ? -7.284 2.555 16.295 1.00 98.50 89 VAL A CA 1
ATOM 665 C C . VAL A 1 89 ? -8.111 1.496 15.559 1.00 98.50 89 VAL A C 1
ATOM 667 O O . VAL A 1 89 ? -9.292 1.735 15.303 1.00 98.50 89 VAL A O 1
ATOM 670 N N . ALA A 1 90 ? -7.560 0.306 15.297 1.00 98.56 90 ALA A N 1
ATOM 671 C CA . ALA A 1 90 ? -8.318 -0.826 14.758 1.00 98.56 90 ALA A CA 1
ATOM 672 C C . ALA A 1 90 ? -9.514 -1.187 15.659 1.00 98.56 90 ALA A C 1
ATOM 674 O O . ALA A 1 90 ? -10.645 -1.314 15.181 1.00 98.56 90 ALA A O 1
ATOM 675 N N . GLU A 1 91 ? -9.286 -1.265 16.972 1.00 98.50 91 GLU A N 1
ATOM 676 C CA . GLU A 1 91 ? -10.323 -1.555 17.963 1.00 98.50 91 GLU A CA 1
ATOM 677 C C . GLU A 1 91 ? -11.364 -0.431 18.074 1.00 98.50 91 GLU A C 1
ATOM 679 O O . GLU A 1 91 ? -12.564 -0.706 18.153 1.00 98.50 91 GLU A O 1
ATOM 684 N N . LEU A 1 92 ? -10.949 0.838 18.001 1.00 98.56 92 LEU A N 1
ATOM 685 C CA . LEU A 1 92 ? -11.864 1.983 17.961 1.00 98.56 92 LEU A CA 1
ATOM 686 C C . LEU A 1 92 ? -12.786 1.932 16.728 1.00 98.56 92 LEU A C 1
ATOM 688 O O . LEU A 1 92 ? -13.983 2.202 16.838 1.00 98.56 92 LEU A O 1
ATOM 692 N N . ILE A 1 93 ? -12.258 1.554 15.560 1.00 98.44 93 ILE A N 1
ATOM 693 C CA . ILE A 1 93 ? -13.042 1.391 14.324 1.00 98.44 93 ILE A CA 1
ATOM 694 C C . ILE A 1 93 ? -14.035 0.227 14.471 1.00 98.44 93 ILE A C 1
ATOM 696 O O . ILE A 1 93 ? -15.223 0.388 14.171 1.00 98.44 93 ILE A O 1
ATOM 700 N N . ARG A 1 94 ? -13.568 -0.914 14.997 1.00 98.06 94 ARG A N 1
ATOM 701 C CA . ARG A 1 94 ? -14.355 -2.141 15.196 1.00 98.06 94 ARG A CA 1
ATOM 702 C C . ARG A 1 94 ? -15.499 -1.955 16.196 1.00 98.06 94 ARG A C 1
ATOM 704 O O . ARG A 1 94 ? -16.634 -2.328 15.906 1.00 98.06 94 ARG A O 1
ATOM 711 N N . THR A 1 95 ? -15.229 -1.337 17.345 1.00 98.12 95 THR A N 1
ATOM 712 C CA . THR A 1 95 ? -16.228 -1.044 18.396 1.00 98.12 95 THR A CA 1
ATOM 713 C C . THR A 1 95 ? -17.281 -0.031 17.946 1.00 98.12 95 THR A C 1
ATOM 715 O O . THR A 1 95 ? -18.434 -0.120 18.363 1.00 98.12 95 THR A O 1
ATOM 718 N N . ASN A 1 96 ? -16.938 0.872 17.022 1.00 98.31 96 ASN A N 1
ATOM 719 C CA . ASN A 1 96 ? -17.890 1.773 16.365 1.00 98.31 96 ASN A CA 1
ATOM 720 C C . ASN A 1 96 ? -18.665 1.114 15.195 1.00 98.31 96 ASN A C 1
ATOM 722 O O . ASN A 1 96 ? -19.383 1.799 14.465 1.00 98.31 96 ASN A O 1
ATOM 726 N N . GLY A 1 97 ? -18.562 -0.210 15.017 1.00 96.69 97 GLY A N 1
ATOM 727 C CA . GLY A 1 97 ? -19.347 -0.977 14.043 1.00 96.69 97 GLY A CA 1
ATOM 728 C C . GLY A 1 97 ? -18.875 -0.849 12.591 1.00 96.69 97 GLY A C 1
ATOM 729 O O . GLY A 1 97 ? -19.629 -1.174 11.673 1.00 96.69 97 GLY A O 1
ATOM 730 N N . MET A 1 98 ? -17.649 -0.373 12.371 1.00 96.88 98 MET A N 1
ATOM 731 C CA . MET A 1 98 ? -17.013 -0.274 11.056 1.00 96.88 98 MET A CA 1
ATOM 732 C C . MET A 1 98 ? -15.875 -1.294 10.932 1.00 96.88 98 MET A C 1
ATOM 734 O O . MET A 1 98 ? -15.402 -1.850 11.921 1.00 96.88 98 MET A O 1
ATOM 738 N N . ARG A 1 99 ? -15.407 -1.547 9.707 1.00 96.38 99 ARG A N 1
ATOM 739 C CA . ARG A 1 99 ? -14.233 -2.397 9.456 1.00 96.38 99 ARG A CA 1
ATOM 740 C C . ARG A 1 99 ? -12.997 -1.547 9.188 1.00 96.38 99 ARG A C 1
ATOM 742 O O . ARG A 1 99 ? -13.049 -0.666 8.332 1.00 96.38 99 ARG A O 1
ATOM 749 N N . ALA A 1 100 ? -11.890 -1.831 9.862 1.00 97.62 100 ALA A N 1
ATOM 750 C CA . ALA A 1 100 ? -10.602 -1.269 9.477 1.00 97.62 100 ALA A CA 1
ATOM 751 C C . ALA A 1 100 ? -10.056 -2.001 8.238 1.00 97.62 100 ALA A C 1
ATOM 753 O O . ALA A 1 100 ? -10.249 -3.208 8.087 1.00 97.62 100 ALA A O 1
ATOM 754 N N . ILE A 1 101 ? -9.396 -1.258 7.355 1.00 98.12 101 ILE A N 1
ATOM 755 C CA . ILE A 1 101 ? -8.630 -1.761 6.212 1.00 98.12 101 ILE A CA 1
ATOM 756 C C . ILE A 1 101 ? -7.269 -1.060 6.290 1.00 98.12 101 ILE A C 1
ATOM 758 O O . ILE A 1 101 ? -7.239 0.163 6.140 1.00 98.12 101 ILE A O 1
ATOM 762 N N . PRO A 1 102 ? -6.155 -1.764 6.549 1.00 98.62 102 PRO A N 1
ATOM 763 C CA . PRO A 1 102 ? -4.839 -1.156 6.444 1.00 98.62 102 PRO A CA 1
ATOM 764 C C . PRO A 1 102 ? -4.525 -0.842 4.982 1.00 98.62 102 PRO A C 1
ATOM 766 O O . PRO A 1 102 ? -4.794 -1.642 4.084 1.00 98.62 102 PRO A O 1
ATOM 769 N N . LEU A 1 103 ? -3.941 0.331 4.783 1.00 98.50 103 LEU A N 1
ATOM 770 C CA . LEU A 1 103 ? -3.332 0.789 3.546 1.00 98.50 103 LEU A CA 1
ATOM 771 C C . LEU A 1 103 ? -1.820 0.790 3.742 1.00 98.50 103 LEU A C 1
ATOM 773 O O . LEU A 1 103 ? -1.336 1.444 4.667 1.00 98.50 103 LEU A O 1
ATOM 777 N N . ILE A 1 104 ? -1.101 0.041 2.913 1.00 98.50 104 ILE A N 1
ATOM 778 C CA . ILE A 1 104 ? 0.362 0.031 2.867 1.00 98.50 104 ILE A CA 1
ATOM 779 C C . ILE A 1 104 ? 0.744 0.241 1.406 1.00 98.50 104 ILE A C 1
ATOM 781 O O . ILE A 1 104 ? 0.533 -0.647 0.582 1.00 98.50 104 ILE A O 1
ATOM 785 N N . GLU A 1 105 ? 1.232 1.438 1.084 1.00 98.06 105 GLU A N 1
ATOM 786 C CA . GLU A 1 105 ? 1.485 1.827 -0.307 1.00 98.06 105 GLU A CA 1
ATOM 787 C C . GLU A 1 105 ? 2.706 1.098 -0.882 1.00 98.06 105 GLU A C 1
ATOM 789 O O . GLU A 1 105 ? 3.789 1.096 -0.284 1.00 98.06 105 GLU A O 1
ATOM 794 N N . THR A 1 106 ? 2.501 0.459 -2.036 1.00 97.94 106 THR A N 1
ATOM 795 C CA . THR A 1 106 ? 3.495 -0.298 -2.808 1.00 97.94 106 THR A CA 1
ATOM 796 C C . THR A 1 106 ? 3.112 -0.327 -4.299 1.00 97.94 106 THR A C 1
ATOM 798 O O . THR A 1 106 ? 1.942 -0.117 -4.608 1.00 97.94 106 THR A O 1
ATOM 801 N N . PRO A 1 107 ? 4.022 -0.626 -5.246 1.00 97.25 107 PRO A N 1
ATOM 802 C CA . PRO A 1 107 ? 5.469 -0.506 -5.115 1.00 97.25 107 PRO A CA 1
ATOM 803 C C . PRO A 1 107 ? 5.924 0.963 -5.114 1.00 97.25 107 PRO A C 1
ATOM 805 O O . PRO A 1 107 ? 7.062 1.214 -4.736 1.00 97.25 107 PRO A O 1
ATOM 808 N N . GLY A 1 108 ? 5.061 1.906 -5.526 1.00 95.75 108 GLY A N 1
ATOM 809 C CA . GLY A 1 108 ? 5.238 3.358 -5.382 1.00 95.75 108 GLY A CA 1
ATOM 810 C C . GLY A 1 108 ? 4.850 3.879 -3.991 1.00 95.75 108 GLY A C 1
ATOM 811 O O . GLY A 1 108 ? 4.393 3.110 -3.145 1.00 95.75 108 GLY A O 1
ATOM 812 N N . HIS A 1 109 ? 5.076 5.179 -3.749 1.00 96.56 109 HIS A N 1
ATOM 813 C CA . HIS A 1 109 ? 4.974 5.852 -2.434 1.00 96.56 109 HIS A CA 1
ATOM 814 C C . HIS A 1 109 ? 5.686 5.097 -1.293 1.00 96.56 109 HIS A C 1
ATOM 816 O O . HIS A 1 109 ? 5.307 5.163 -0.119 1.00 96.56 109 HIS A O 1
ATOM 822 N N . ALA A 1 110 ? 6.751 4.377 -1.646 1.00 97.19 110 ALA A N 1
ATOM 823 C CA . ALA A 1 110 ? 7.465 3.452 -0.782 1.00 97.19 110 ALA A CA 1
ATOM 824 C C . ALA A 1 110 ? 8.618 4.114 -0.005 1.00 97.19 110 ALA A C 1
ATOM 826 O O . ALA A 1 110 ? 9.493 3.409 0.490 1.00 97.19 110 ALA A O 1
ATOM 827 N N . GLN A 1 111 ? 8.630 5.445 0.179 1.00 96.50 111 GLN A N 1
ATOM 828 C CA . GLN A 1 111 ? 9.670 6.137 0.969 1.00 96.50 111 GLN A CA 1
ATOM 829 C C . GLN A 1 111 ? 9.820 5.545 2.384 1.00 96.50 111 GLN A C 1
ATOM 831 O O . GLN A 1 111 ? 10.916 5.518 2.948 1.00 96.50 111 GLN A O 1
ATOM 836 N N . TRP A 1 112 ? 8.724 5.018 2.942 1.00 97.31 112 TRP A N 1
ATOM 837 C CA . TRP A 1 112 ? 8.697 4.312 4.223 1.00 97.31 112 TRP A CA 1
ATOM 838 C C . TRP A 1 112 ? 9.606 3.071 4.245 1.00 97.31 112 TRP A C 1
ATOM 840 O O . TRP A 1 112 ? 10.242 2.795 5.259 1.00 97.31 112 TRP A O 1
ATOM 850 N N . PHE A 1 113 ? 9.730 2.368 3.117 1.00 98.00 113 PHE A N 1
ATOM 851 C CA . PHE A 1 113 ? 10.535 1.157 2.943 1.00 98.00 113 PHE A CA 1
ATOM 852 C C . PHE A 1 113 ? 12.047 1.445 2.906 1.00 98.00 113 PHE A C 1
ATOM 854 O O . PHE A 1 113 ? 12.849 0.554 3.184 1.00 98.00 113 PHE A O 1
ATOM 861 N N . PHE A 1 114 ? 12.440 2.687 2.600 1.00 97.88 114 PHE A N 1
ATOM 862 C CA . PHE A 1 114 ? 13.836 3.135 2.477 1.00 97.88 114 PHE A CA 1
ATOM 863 C C . PHE A 1 114 ? 14.303 4.033 3.633 1.00 97.88 114 PHE A C 1
ATOM 865 O O . PHE A 1 114 ? 15.415 4.575 3.595 1.00 97.88 114 PHE A O 1
ATOM 872 N N . TYR A 1 115 ? 13.463 4.225 4.658 1.00 97.38 115 TYR A N 1
ATOM 873 C CA . TYR A 1 115 ? 13.788 5.093 5.787 1.00 97.38 115 TYR A CA 1
ATOM 874 C C . TYR A 1 115 ? 15.066 4.638 6.515 1.00 97.38 115 TYR A C 1
ATOM 876 O O . TYR A 1 115 ? 15.477 3.482 6.419 1.00 97.38 115 TYR A O 1
ATOM 884 N N . ASN A 1 116 ? 15.728 5.561 7.226 1.00 96.44 116 ASN A N 1
ATOM 885 C CA . ASN A 1 116 ? 16.995 5.306 7.926 1.00 96.44 116 ASN A CA 1
ATOM 886 C C . ASN A 1 116 ? 18.095 4.724 6.998 1.00 96.44 116 ASN A C 1
ATOM 888 O O . ASN A 1 116 ? 18.925 3.908 7.403 1.00 96.44 116 ASN A O 1
ATOM 892 N N . ASN A 1 117 ? 18.060 5.121 5.717 1.00 95.62 117 ASN A N 1
ATOM 893 C CA . ASN A 1 117 ? 18.938 4.662 4.637 1.00 95.62 117 ASN A CA 1
ATOM 894 C C . ASN A 1 117 ? 19.043 3.123 4.517 1.00 95.62 117 ASN A C 1
ATOM 896 O O . ASN A 1 117 ? 20.094 2.589 4.161 1.00 95.62 117 ASN A O 1
ATOM 900 N N . GLN A 1 118 ? 17.961 2.404 4.820 1.00 97.69 118 GLN A N 1
ATOM 901 C CA . GLN A 1 118 ? 17.867 0.955 4.630 1.00 97.69 118 GLN A CA 1
ATOM 902 C C . GLN A 1 118 ? 17.419 0.611 3.201 1.00 97.69 118 GLN A C 1
ATOM 904 O O . GLN A 1 118 ? 16.982 1.483 2.449 1.00 97.69 118 GLN A O 1
ATOM 909 N N . ASN A 1 119 ? 17.514 -0.672 2.828 1.00 97.50 119 ASN A N 1
ATOM 910 C CA . ASN A 1 119 ? 16.953 -1.237 1.589 1.00 97.50 119 ASN A CA 1
ATOM 911 C C . ASN A 1 119 ? 17.367 -0.503 0.294 1.00 97.50 119 ASN A C 1
ATOM 913 O O . ASN A 1 119 ? 16.665 -0.548 -0.714 1.00 97.50 119 ASN A O 1
ATOM 917 N N . ARG A 1 120 ? 18.511 0.197 0.302 1.00 96.50 120 ARG A N 1
ATOM 918 C CA . ARG A 1 120 ? 18.978 1.039 -0.818 1.00 96.50 120 ARG A CA 1
ATOM 919 C C . ARG A 1 120 ? 19.377 0.216 -2.047 1.00 96.50 120 ARG A C 1
ATOM 921 O O . ARG A 1 120 ? 19.360 0.734 -3.156 1.00 96.50 120 ARG A O 1
ATOM 928 N N . ASP A 1 121 ? 19.671 -1.066 -1.853 1.00 95.88 121 ASP A N 1
ATOM 929 C CA . ASP A 1 121 ? 19.850 -2.075 -2.897 1.00 95.88 121 ASP A CA 1
ATOM 930 C C . ASP A 1 121 ? 18.538 -2.432 -3.626 1.00 95.88 121 ASP A C 1
ATOM 932 O O . ASP A 1 121 ? 18.568 -2.849 -4.787 1.00 95.88 121 ASP A O 1
ATOM 936 N N . LEU A 1 122 ? 17.389 -2.216 -2.972 1.00 97.69 122 LEU A N 1
ATOM 937 C CA . LEU A 1 122 ? 16.045 -2.594 -3.425 1.00 97.69 122 LEU A CA 1
ATOM 938 C C . LEU A 1 122 ? 15.278 -1.452 -4.115 1.00 97.69 122 LEU A C 1
ATOM 940 O O . LEU A 1 122 ? 14.083 -1.584 -4.349 1.00 97.69 122 LEU A O 1
ATOM 944 N N . VAL A 1 123 ? 15.915 -0.322 -4.431 1.00 97.38 123 VAL A N 1
ATOM 945 C CA . VAL A 1 123 ? 15.263 0.810 -5.126 1.00 97.38 123 VAL A CA 1
ATOM 946 C C . VAL A 1 123 ? 15.070 0.480 -6.605 1.00 97.38 123 VAL A C 1
ATOM 948 O O . VAL A 1 123 ? 16.011 0.012 -7.249 1.00 97.38 123 VAL A O 1
ATOM 951 N N . GLN A 1 124 ? 13.897 0.766 -7.173 1.00 97.12 124 GLN A N 1
ATOM 952 C CA . GLN A 1 124 ? 13.630 0.513 -8.593 1.00 97.12 124 GLN A CA 1
ATOM 953 C C . GLN A 1 124 ? 14.579 1.298 -9.504 1.00 97.12 124 GLN A C 1
ATOM 955 O O . GLN A 1 124 ? 15.114 0.726 -10.450 1.00 97.12 124 GLN A O 1
ATOM 960 N N . ASP A 1 125 ? 14.804 2.583 -9.216 1.00 97.19 125 ASP A N 1
ATOM 961 C CA . ASP A 1 125 ? 15.725 3.444 -9.958 1.00 97.19 125 ASP A CA 1
ATOM 962 C C . ASP A 1 125 ? 17.059 3.634 -9.208 1.00 97.19 125 ASP A C 1
ATOM 964 O O . ASP A 1 125 ? 17.101 4.362 -8.214 1.00 97.19 125 ASP A O 1
ATOM 968 N N . PRO A 1 126 ? 18.173 3.034 -9.682 1.00 94.56 126 PRO A N 1
ATOM 969 C CA . PRO A 1 126 ? 19.496 3.215 -9.081 1.00 94.56 126 PRO A CA 1
ATOM 970 C C . PRO A 1 126 ? 20.038 4.653 -9.135 1.00 94.56 126 PRO A C 1
ATOM 972 O O . PRO A 1 126 ? 21.048 4.933 -8.494 1.00 94.56 126 PRO A O 1
ATOM 975 N N . LEU A 1 127 ? 19.407 5.554 -9.901 1.00 94.69 127 LEU A N 1
ATOM 976 C CA . LEU A 1 127 ? 19.754 6.977 -9.965 1.00 94.69 127 LEU A CA 1
ATOM 977 C C . LEU A 1 127 ? 18.843 7.859 -9.088 1.00 94.69 127 LEU A C 1
ATOM 979 O O . LEU A 1 127 ? 19.041 9.074 -9.059 1.00 94.69 127 LEU A O 1
ATOM 983 N N . SER A 1 128 ? 17.860 7.287 -8.379 1.00 94.62 128 SER A N 1
ATOM 984 C CA . SER A 1 128 ? 16.947 8.061 -7.529 1.00 94.62 128 SER A CA 1
ATOM 985 C C . SER A 1 128 ? 17.630 8.619 -6.278 1.00 94.62 128 SER A C 1
ATOM 987 O O . SER A 1 128 ? 18.252 7.897 -5.487 1.00 94.62 128 SER A O 1
ATOM 989 N N . THR A 1 129 ? 17.461 9.927 -6.074 1.00 92.38 129 THR A N 1
ATOM 990 C CA . THR A 1 129 ? 17.918 10.662 -4.888 1.00 92.38 129 THR A CA 1
ATOM 991 C C . THR A 1 129 ? 16.849 10.779 -3.793 1.00 92.38 129 THR A C 1
ATOM 993 O O . THR A 1 129 ? 17.219 10.954 -2.633 1.00 92.38 129 THR A O 1
ATOM 996 N N . ASP A 1 130 ? 15.561 10.626 -4.127 1.00 93.25 130 ASP A N 1
ATOM 997 C CA . ASP A 1 130 ? 14.411 10.552 -3.205 1.00 93.25 130 ASP A CA 1
ATOM 998 C C . ASP A 1 130 ? 13.634 9.245 -3.475 1.00 93.25 130 ASP A C 1
ATOM 1000 O O . ASP A 1 130 ? 12.714 9.245 -4.294 1.00 93.25 130 ASP A O 1
ATOM 1004 N N . PRO A 1 131 ? 14.026 8.115 -2.849 1.00 94.94 131 PRO A N 1
ATOM 1005 C CA . PRO A 1 131 ? 13.598 6.776 -3.262 1.00 94.94 131 PRO A CA 1
ATOM 1006 C C . PRO A 1 131 ? 12.082 6.565 -3.201 1.00 94.94 131 PRO A C 1
ATOM 1008 O O . PRO A 1 131 ? 11.507 6.382 -2.126 1.00 94.94 131 PRO A O 1
ATOM 1011 N N . TYR A 1 132 ? 11.431 6.553 -4.363 1.00 96.56 132 TYR A N 1
ATOM 1012 C CA . TYR A 1 132 ? 9.974 6.510 -4.456 1.00 96.56 132 TYR A CA 1
ATOM 1013 C C . TYR A 1 132 ? 9.407 5.092 -4.572 1.00 96.56 132 TYR A C 1
ATOM 1015 O O . TYR A 1 132 ? 8.337 4.821 -4.022 1.00 96.56 132 TYR A O 1
ATOM 1023 N N . ALA A 1 133 ? 10.100 4.195 -5.283 1.00 97.75 133 ALA A N 1
ATOM 1024 C CA . ALA A 1 133 ? 9.596 2.857 -5.588 1.00 97.75 133 ALA A CA 1
ATOM 1025 C C . ALA A 1 133 ? 10.638 1.741 -5.434 1.00 97.75 133 ALA A C 1
ATOM 1027 O O . ALA A 1 133 ? 11.837 1.967 -5.619 1.00 97.75 133 ALA A O 1
ATOM 1028 N N . TYR A 1 134 ? 10.179 0.522 -5.130 1.00 98.00 134 TYR A N 1
ATOM 1029 C CA . TYR A 1 134 ? 11.039 -0.658 -4.972 1.00 98.00 134 TYR A CA 1
ATOM 1030 C C . TYR A 1 134 ? 11.145 -1.547 -6.222 1.00 98.00 134 TYR A C 1
ATOM 1032 O O . TYR A 1 134 ? 10.279 -1.560 -7.097 1.00 98.00 134 TYR A O 1
ATOM 1040 N N . ASP A 1 135 ? 12.222 -2.330 -6.279 1.00 97.81 135 ASP A N 1
ATOM 1041 C CA . ASP A 1 135 ? 12.484 -3.347 -7.293 1.00 97.81 135 ASP A CA 1
ATOM 1042 C C . ASP A 1 135 ? 11.586 -4.578 -7.069 1.00 97.81 135 ASP A C 1
ATOM 1044 O O . ASP A 1 135 ? 11.822 -5.420 -6.198 1.00 97.81 135 ASP A O 1
ATOM 1048 N N . THR A 1 136 ? 10.542 -4.679 -7.893 1.00 98.00 136 THR A N 1
ATOM 1049 C CA . THR A 1 136 ? 9.579 -5.794 -7.936 1.00 98.00 136 THR A CA 1
ATOM 1050 C C . THR A 1 136 ? 10.174 -7.124 -8.428 1.00 98.00 136 THR A C 1
ATOM 1052 O O . THR A 1 136 ? 9.508 -8.156 -8.366 1.00 98.00 136 THR A O 1
ATOM 1055 N N . LEU A 1 137 ? 11.396 -7.147 -8.972 1.00 97.94 137 LEU A N 1
ATOM 1056 C CA . LEU A 1 137 ? 12.058 -8.385 -9.406 1.00 97.94 137 LEU A CA 1
ATOM 1057 C C . LEU A 1 137 ? 12.929 -8.994 -8.304 1.00 97.94 137 LEU A C 1
ATOM 1059 O O . LEU A 1 137 ? 13.106 -10.211 -8.277 1.00 97.94 137 LEU A O 1
ATOM 1063 N N . ASN A 1 138 ? 13.436 -8.179 -7.378 1.00 97.94 138 ASN A N 1
ATOM 1064 C CA . ASN A 1 138 ? 14.329 -8.635 -6.320 1.00 97.94 138 ASN A CA 1
ATOM 1065 C C . ASN A 1 138 ? 13.570 -9.447 -5.239 1.00 97.94 138 ASN A C 1
ATOM 1067 O O . ASN A 1 138 ? 12.656 -8.910 -4.610 1.00 97.94 138 ASN A O 1
ATOM 1071 N N . PRO A 1 139 ? 13.940 -10.715 -4.955 1.00 97.81 139 PRO A N 1
ATOM 1072 C CA . PRO A 1 139 ? 13.286 -11.517 -3.916 1.00 97.81 139 PRO A CA 1
ATOM 1073 C C . PRO A 1 139 ? 13.322 -10.879 -2.518 1.00 97.81 139 PRO A C 1
ATOM 1075 O O . PRO A 1 139 ? 12.348 -10.992 -1.771 1.00 97.81 139 PRO A O 1
ATOM 1078 N N . ARG A 1 140 ? 14.396 -10.142 -2.193 1.00 97.94 140 ARG A N 1
ATOM 1079 C CA . ARG A 1 140 ? 14.579 -9.475 -0.893 1.00 97.94 140 ARG A CA 1
ATOM 1080 C C . ARG A 1 140 ? 13.507 -8.434 -0.573 1.00 97.94 140 ARG A C 1
ATOM 1082 O O . ARG A 1 140 ? 13.208 -8.198 0.594 1.00 97.94 140 ARG A O 1
ATOM 1089 N N . THR A 1 141 ? 12.886 -7.850 -1.595 1.00 98.44 141 THR A N 1
ATOM 1090 C CA . THR A 1 141 ? 11.726 -6.963 -1.446 1.00 98.44 141 THR A CA 1
ATOM 1091 C C . THR A 1 141 ? 10.613 -7.645 -0.642 1.00 98.44 141 THR A C 1
ATOM 1093 O O . THR A 1 141 ? 10.046 -7.056 0.278 1.00 98.44 141 THR A O 1
ATOM 1096 N N . TYR A 1 142 ? 10.356 -8.925 -0.921 1.00 98.75 142 TYR A N 1
ATOM 1097 C CA . TYR A 1 142 ? 9.290 -9.704 -0.290 1.00 98.75 142 TYR A CA 1
ATOM 1098 C C . TYR A 1 142 ? 9.701 -10.287 1.069 1.00 98.75 142 TYR A C 1
ATOM 1100 O O . TYR A 1 142 ? 8.843 -10.441 1.938 1.00 98.75 142 TYR A O 1
ATOM 1108 N N . GLU A 1 143 ? 10.999 -10.523 1.299 1.00 98.38 143 GLU A N 1
ATOM 1109 C CA . GLU A 1 143 ? 11.542 -10.861 2.628 1.00 98.38 143 GLU A CA 1
ATOM 1110 C C . GLU A 1 143 ? 11.225 -9.773 3.668 1.00 98.38 143 GLU A C 1
ATOM 1112 O O . GLU A 1 143 ? 10.940 -10.094 4.819 1.00 98.38 143 GLU A O 1
ATOM 1117 N N . VAL A 1 144 ? 11.233 -8.497 3.261 1.00 98.38 144 VAL A N 1
ATOM 1118 C CA . VAL A 1 144 ? 10.894 -7.353 4.128 1.00 98.38 144 VAL A CA 1
ATOM 1119 C C . VAL A 1 144 ? 9.387 -7.062 4.123 1.00 98.38 144 VAL A C 1
ATOM 1121 O O . VAL A 1 144 ? 8.794 -6.848 5.180 1.00 98.38 144 VAL A O 1
ATOM 1124 N N . LEU A 1 145 ? 8.747 -7.058 2.948 1.00 98.75 145 LEU A N 1
ATOM 1125 C CA . LEU A 1 145 ? 7.350 -6.636 2.798 1.00 98.75 145 LEU A CA 1
ATOM 1126 C C . LEU A 1 145 ? 6.336 -7.640 3.367 1.00 98.75 145 LEU A C 1
ATOM 1128 O O . LEU A 1 145 ? 5.382 -7.236 4.031 1.00 98.75 145 LEU A O 1
ATOM 1132 N N . LEU A 1 146 ? 6.498 -8.943 3.118 1.00 98.75 146 LEU A N 1
ATOM 1133 C CA . LEU A 1 146 ? 5.466 -9.921 3.484 1.00 98.75 146 LEU A CA 1
ATOM 1134 C C . LEU A 1 146 ? 5.281 -10.070 5.013 1.00 98.75 146 LEU A C 1
ATOM 1136 O O . LEU A 1 146 ? 4.127 -10.111 5.452 1.00 98.75 146 LEU A O 1
ATOM 1140 N N . PRO A 1 147 ? 6.337 -10.044 5.858 1.00 98.81 147 PRO A N 1
ATOM 1141 C CA . PRO A 1 147 ? 6.176 -9.950 7.311 1.00 98.81 147 PRO A CA 1
ATOM 1142 C C . PRO A 1 147 ? 5.378 -8.718 7.763 1.00 98.81 147 PRO A C 1
ATOM 1144 O O . PRO A 1 147 ? 4.514 -8.842 8.631 1.00 98.81 147 PRO A O 1
ATOM 1147 N N . ILE A 1 148 ? 5.588 -7.560 7.127 1.00 98.81 148 ILE A N 1
ATOM 1148 C CA . ILE A 1 148 ? 4.847 -6.322 7.417 1.00 98.81 148 ILE A CA 1
ATOM 1149 C C . ILE A 1 148 ? 3.362 -6.474 7.057 1.00 98.81 148 ILE A C 1
ATOM 1151 O O . ILE A 1 148 ? 2.494 -6.151 7.871 1.00 98.81 148 ILE A O 1
ATOM 1155 N N . LEU A 1 149 ? 3.046 -7.032 5.881 1.00 98.81 149 LEU A N 1
ATOM 1156 C CA . LEU A 1 149 ? 1.660 -7.329 5.494 1.00 98.81 149 LEU A CA 1
ATOM 1157 C C . LEU A 1 149 ? 0.992 -8.297 6.482 1.00 98.81 149 LEU A C 1
ATOM 1159 O O . LEU A 1 149 ? -0.172 -8.107 6.839 1.00 98.81 149 LEU A O 1
ATOM 1163 N N . LYS A 1 150 ? 1.727 -9.306 6.972 1.00 98.88 150 LYS A N 1
ATOM 1164 C CA . LYS A 1 150 ? 1.231 -10.227 8.001 1.00 98.88 150 LYS A CA 1
ATOM 1165 C C . LYS A 1 150 ? 0.952 -9.510 9.321 1.00 98.88 150 LYS A C 1
ATOM 1167 O O . LYS A 1 150 ? -0.103 -9.739 9.907 1.00 98.88 150 LYS A O 1
ATOM 1172 N N . GLU A 1 151 ? 1.844 -8.638 9.789 1.00 98.75 151 GLU A N 1
ATOM 1173 C CA . GLU A 1 151 ? 1.596 -7.853 11.003 1.00 98.75 151 GLU A CA 1
ATOM 1174 C C . GLU A 1 151 ? 0.394 -6.915 10.857 1.00 98.75 151 GLU A C 1
ATOM 1176 O O . GLU A 1 151 ? -0.399 -6.799 11.792 1.00 98.75 151 GLU A O 1
ATOM 1181 N N . ALA A 1 152 ? 0.199 -6.309 9.684 1.00 98.81 152 ALA A N 1
ATOM 1182 C CA . ALA A 1 152 ? -0.979 -5.499 9.397 1.00 98.81 152 ALA A CA 1
ATOM 1183 C C . ALA A 1 152 ? -2.271 -6.333 9.416 1.00 98.81 152 ALA A C 1
ATOM 1185 O O . ALA A 1 152 ? -3.265 -5.918 10.017 1.00 98.81 152 ALA A O 1
ATOM 1186 N N . VAL A 1 153 ? -2.255 -7.541 8.840 1.00 98.88 153 VAL A N 1
ATOM 1187 C CA . VAL A 1 153 ? -3.368 -8.494 8.967 1.00 98.88 153 VAL A CA 1
ATOM 1188 C C . VAL A 1 153 ? -3.600 -8.882 10.430 1.00 98.88 153 VAL A C 1
ATOM 1190 O O . VAL A 1 153 ? -4.746 -8.893 10.874 1.00 98.88 153 VAL A O 1
ATOM 1193 N N . ASP A 1 154 ? -2.550 -9.145 11.209 1.00 98.69 154 ASP A N 1
ATOM 1194 C CA . ASP A 1 154 ? -2.676 -9.539 12.615 1.00 98.69 154 ASP A CA 1
ATOM 1195 C C . ASP A 1 154 ? -3.151 -8.412 13.543 1.00 98.69 154 ASP A C 1
ATOM 1197 O O . ASP A 1 154 ? -3.874 -8.690 14.500 1.00 98.69 154 ASP A O 1
ATOM 1201 N N . VAL A 1 155 ? -2.804 -7.156 13.255 1.00 98.62 155 VAL A N 1
ATOM 1202 C CA . VAL A 1 155 ? -3.236 -5.979 14.027 1.00 98.62 155 VAL A CA 1
ATOM 1203 C C . VAL A 1 155 ? -4.658 -5.548 13.675 1.00 98.62 155 VAL A C 1
ATOM 1205 O O . VAL A 1 155 ? -5.458 -5.297 14.576 1.00 98.62 155 VAL A O 1
ATOM 1208 N N . PHE A 1 156 ? -4.994 -5.460 12.386 1.00 98.62 156 PHE A N 1
ATOM 1209 C CA . PHE A 1 156 ? -6.290 -4.930 11.950 1.00 98.62 156 PHE A CA 1
ATOM 1210 C C . PHE A 1 156 ? -7.380 -6.002 11.791 1.00 98.62 156 PHE A C 1
ATOM 1212 O O . PHE A 1 156 ? -8.556 -5.645 11.694 1.00 98.62 156 PHE A O 1
ATOM 1219 N N . LYS A 1 157 ? -7.003 -7.292 11.735 1.00 98.38 157 LYS A N 1
ATOM 1220 C CA . LYS A 1 157 ? -7.858 -8.448 11.383 1.00 98.38 157 LYS A CA 1
ATOM 1221 C C . LYS A 1 157 ? -8.861 -8.125 10.254 1.00 98.38 157 LYS A C 1
ATOM 1223 O O . LYS A 1 157 ? -10.070 -8.305 10.430 1.00 98.38 157 LYS A O 1
ATOM 1228 N N . PRO A 1 158 ? -8.394 -7.575 9.115 1.00 98.19 158 PRO A N 1
ATOM 1229 C CA . PRO A 1 158 ? -9.266 -6.890 8.177 1.00 98.19 158 PRO A CA 1
ATOM 1230 C C . PRO A 1 158 ? -9.878 -7.859 7.148 1.00 98.19 158 PRO A C 1
ATOM 1232 O O . PRO A 1 158 ? -9.317 -8.918 6.877 1.00 98.19 158 PRO A O 1
ATOM 1235 N N . PRO A 1 159 ? -10.997 -7.492 6.495 1.00 96.75 159 PRO A N 1
ATOM 1236 C CA . PRO A 1 159 ? -11.525 -8.246 5.351 1.00 96.75 159 PRO A CA 1
ATOM 1237 C C . PRO A 1 159 ? -10.638 -8.136 4.095 1.00 96.75 159 PRO A C 1
ATOM 1239 O O . PRO A 1 159 ? -10.727 -8.975 3.200 1.00 96.75 159 PRO A O 1
ATOM 1242 N N . PHE A 1 160 ? -9.827 -7.076 4.013 1.00 98.25 160 PHE A N 1
ATOM 1243 C CA . PHE A 1 160 ? -8.928 -6.774 2.905 1.00 98.25 160 PHE A CA 1
ATOM 1244 C C . PHE A 1 160 ? -7.696 -6.007 3.405 1.00 98.25 160 PHE A C 1
ATOM 1246 O O . PHE A 1 160 ? -7.812 -5.249 4.367 1.00 98.25 160 PHE A O 1
ATOM 1253 N N . VAL A 1 161 ? -6.571 -6.108 2.700 1.00 98.75 161 VAL A N 1
ATOM 1254 C CA . VAL A 1 161 ? -5.474 -5.123 2.759 1.00 98.75 161 VAL A CA 1
ATOM 1255 C C . VAL A 1 161 ? -5.480 -4.311 1.466 1.00 98.75 161 VAL A C 1
ATOM 1257 O O . VAL A 1 161 ? -5.703 -4.865 0.387 1.00 98.75 161 VAL A O 1
ATOM 1260 N N . HIS A 1 162 ? -5.248 -3.004 1.567 1.00 98.62 162 HIS A N 1
ATOM 1261 C CA . HIS A 1 162 ? -5.009 -2.143 0.414 1.00 98.62 162 HIS A CA 1
ATOM 1262 C C . HIS A 1 162 ? -3.499 -2.005 0.200 1.00 98.62 162 HIS A C 1
ATOM 1264 O O . HIS A 1 162 ? -2.811 -1.488 1.077 1.00 98.62 162 HIS A O 1
ATOM 1270 N N . ILE A 1 163 ? -2.992 -2.482 -0.939 1.00 98.69 163 ILE A N 1
ATOM 1271 C CA . ILE A 1 163 ? -1.544 -2.529 -1.239 1.00 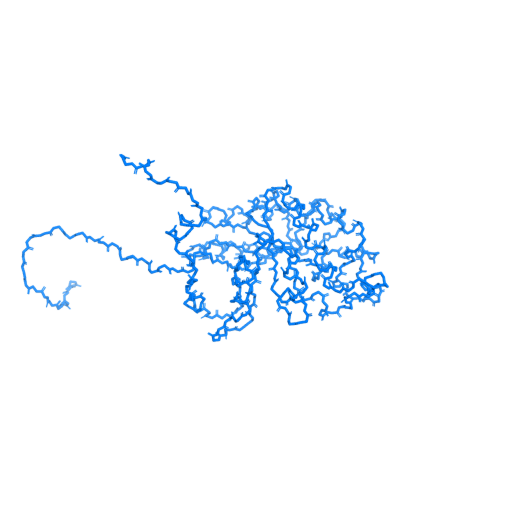98.69 163 ILE A CA 1
ATOM 1272 C C . ILE A 1 163 ? -1.059 -1.326 -2.066 1.00 98.69 163 ILE A C 1
ATOM 1274 O O . ILE A 1 163 ? 0.062 -1.307 -2.567 1.00 98.69 163 ILE A O 1
ATOM 1278 N N . GLY A 1 164 ? -1.921 -0.331 -2.256 1.00 97.38 164 GLY A N 1
ATOM 1279 C CA . GLY A 1 164 ? -1.619 0.873 -3.025 1.00 97.38 164 GLY A CA 1
ATOM 1280 C C . GLY A 1 164 ? -1.752 0.640 -4.514 1.00 97.38 164 GLY A C 1
ATOM 1281 O O . GLY A 1 164 ? -2.869 0.461 -4.990 1.00 97.38 164 GLY A O 1
ATOM 1282 N N . HIS A 1 165 ? -0.630 0.585 -5.226 1.00 96.81 165 HIS A N 1
ATOM 1283 C CA . HIS A 1 165 ? -0.526 0.405 -6.676 1.00 96.81 165 HIS A CA 1
ATOM 1284 C C . HIS A 1 165 ? -1.052 1.593 -7.510 1.00 96.81 165 HIS A C 1
ATOM 1286 O O . HIS A 1 165 ? -1.449 1.429 -8.665 1.00 96.81 165 HIS A O 1
ATOM 1292 N N . ASP A 1 166 ? -1.005 2.801 -6.948 1.00 94.75 166 ASP A N 1
ATOM 1293 C CA . ASP A 1 166 ? -1.090 4.065 -7.681 1.00 94.75 166 ASP A CA 1
ATOM 1294 C C . ASP A 1 166 ? 0.289 4.561 -8.144 1.00 94.75 166 ASP A C 1
ATOM 1296 O O . ASP A 1 166 ? 1.333 4.123 -7.658 1.00 94.75 166 ASP A O 1
ATOM 1300 N N . GLU A 1 167 ? 0.282 5.484 -9.110 1.00 93.31 167 GLU A N 1
ATOM 1301 C CA . GLU A 1 167 ? 1.350 6.455 -9.404 1.00 93.31 167 GLU A CA 1
ATOM 1302 C C . GLU A 1 167 ? 2.792 5.897 -9.527 1.00 93.31 167 GLU A C 1
ATOM 1304 O O . GLU A 1 167 ? 3.760 6.644 -9.389 1.00 93.31 167 GLU A O 1
ATOM 1309 N N . VAL A 1 168 ? 2.986 4.606 -9.834 1.00 92.12 168 VAL A N 1
ATOM 1310 C CA . VAL A 1 168 ? 4.289 3.898 -9.711 1.00 92.12 168 VAL A CA 1
ATOM 1311 C C . VAL A 1 168 ? 5.452 4.494 -10.522 1.00 92.12 168 VAL A C 1
ATOM 1313 O O . VAL A 1 168 ? 6.608 4.216 -10.219 1.00 92.12 168 VAL A O 1
ATOM 1316 N N . ALA A 1 169 ? 5.153 5.326 -11.524 1.00 90.38 169 ALA A N 1
ATOM 1317 C CA . ALA A 1 169 ? 6.105 6.019 -12.398 1.00 90.38 169 ALA A CA 1
ATOM 1318 C C . ALA A 1 169 ? 6.010 7.565 -12.311 1.00 90.38 169 ALA A C 1
ATOM 1320 O O . ALA A 1 169 ? 6.414 8.259 -13.242 1.00 90.38 169 ALA A O 1
ATOM 1321 N N . ALA A 1 170 ? 5.417 8.119 -11.244 1.00 88.75 170 ALA A N 1
ATOM 1322 C CA . ALA A 1 170 ? 5.138 9.558 -11.117 1.00 88.75 170 ALA A CA 1
ATOM 1323 C C . ALA A 1 170 ? 6.306 10.407 -10.570 1.00 88.75 170 ALA A C 1
ATOM 1325 O O . ALA A 1 170 ? 6.263 11.633 -10.675 1.00 88.75 170 ALA A O 1
ATOM 1326 N N . ARG A 1 171 ? 7.343 9.779 -9.993 1.00 90.38 171 ARG A N 1
ATOM 1327 C CA . ARG A 1 171 ? 8.584 10.448 -9.545 1.00 90.38 171 ARG A CA 1
ATOM 1328 C C . ARG A 1 171 ? 9.826 9.846 -10.193 1.00 90.38 171 ARG A C 1
ATOM 1330 O O . ARG A 1 171 ? 10.504 10.515 -10.964 1.00 90.38 171 ARG A O 1
ATOM 1337 N N . ASP A 1 172 ? 10.092 8.583 -9.873 1.00 90.50 172 ASP A N 1
ATOM 1338 C CA . ASP A 1 172 ? 11.233 7.820 -10.381 1.00 90.50 172 ASP A CA 1
ATOM 1339 C C . ASP A 1 172 ? 10.890 7.112 -11.699 1.00 90.50 172 ASP A C 1
ATOM 1341 O O . ASP A 1 172 ? 9.719 6.864 -12.011 1.00 90.50 172 ASP A O 1
ATOM 1345 N N . ARG A 1 173 ? 11.914 6.716 -12.466 1.00 94.19 173 ARG A N 1
ATOM 1346 C CA . ARG A 1 173 ? 11.709 5.899 -13.668 1.00 94.19 173 ARG A CA 1
ATOM 1347 C C . ARG A 1 173 ? 11.276 4.490 -13.252 1.00 94.19 173 ARG A C 1
ATOM 1349 O O . ARG A 1 173 ? 12.017 3.770 -12.586 1.00 94.19 173 ARG A O 1
ATOM 1356 N N . PHE A 1 174 ? 10.095 4.066 -13.690 1.00 94.50 174 PHE A N 1
ATOM 1357 C CA . PHE A 1 174 ? 9.594 2.712 -13.460 1.00 94.50 174 PHE A CA 1
ATOM 1358 C C . PHE A 1 174 ? 9.197 2.071 -14.800 1.00 94.50 174 PHE A C 1
ATOM 1360 O O . PHE A 1 174 ? 8.234 2.532 -15.414 1.00 94.50 174 PHE A O 1
ATOM 1367 N N . PRO A 1 175 ? 9.871 0.999 -15.257 1.00 95.94 175 PRO A N 1
ATOM 1368 C CA . PRO A 1 175 ? 11.142 0.451 -14.763 1.00 95.94 175 PRO A CA 1
ATOM 1369 C C . PRO A 1 175 ? 12.374 1.299 -15.133 1.00 95.94 175 PRO A C 1
ATOM 1371 O O . PRO A 1 175 ? 12.388 1.980 -16.156 1.00 95.94 175 PRO A O 1
ATOM 1374 N N . ALA A 1 176 ? 13.443 1.178 -14.338 1.00 96.44 176 ALA A N 1
ATOM 1375 C CA . ALA A 1 176 ? 14.765 1.758 -14.624 1.00 96.44 176 ALA A CA 1
ATOM 1376 C C . ALA A 1 176 ? 15.891 0.719 -14.778 1.00 96.44 176 ALA A C 1
ATOM 1378 O O . ALA A 1 176 ? 16.908 1.003 -15.410 1.00 96.44 176 ALA A O 1
ATOM 1379 N N . ARG A 1 177 ? 15.731 -0.470 -14.182 1.00 95.88 177 ARG A N 1
ATOM 1380 C CA . ARG A 1 177 ? 16.693 -1.582 -14.253 1.00 95.88 177 ARG A CA 1
ATOM 1381 C C . ARG A 1 177 ? 16.566 -2.325 -15.594 1.00 95.88 177 ARG A C 1
ATOM 1383 O O . ARG A 1 177 ? 15.430 -2.499 -16.045 1.00 95.88 177 ARG A O 1
ATOM 1390 N N . PRO A 1 178 ? 17.665 -2.769 -16.240 1.00 95.94 178 PRO A N 1
ATOM 1391 C CA . PRO A 1 178 ? 17.625 -3.389 -17.572 1.00 95.94 178 PRO A CA 1
ATOM 1392 C C . PRO A 1 178 ? 16.652 -4.570 -17.689 1.00 95.94 178 PRO A C 1
ATOM 1394 O O . PRO A 1 178 ? 15.926 -4.690 -18.674 1.00 95.94 178 PRO A O 1
ATOM 1397 N N . GLU A 1 179 ? 16.589 -5.403 -16.653 1.00 95.69 179 GLU A N 1
ATOM 1398 C CA . GLU A 1 179 ? 15.733 -6.585 -16.555 1.00 95.69 179 GLU A CA 1
ATOM 1399 C C . GLU A 1 179 ? 14.256 -6.177 -16.491 1.00 95.69 179 GLU A C 1
ATOM 1401 O O . GLU A 1 179 ? 13.408 -6.755 -17.168 1.00 95.69 179 GLU A O 1
ATOM 1406 N N . GLY A 1 180 ? 13.949 -5.124 -15.727 1.00 96.69 180 GLY A N 1
ATOM 1407 C CA . GLY A 1 180 ? 12.611 -4.544 -15.654 1.00 96.69 180 GLY A CA 1
ATOM 1408 C C . GLY A 1 180 ? 12.187 -3.879 -16.965 1.00 96.69 180 GLY A C 1
ATOM 1409 O O . GLY A 1 180 ? 11.052 -4.055 -17.401 1.00 96.69 180 GLY A O 1
ATOM 1410 N N . ILE A 1 181 ? 13.104 -3.164 -17.625 1.00 97.44 181 ILE A N 1
ATOM 1411 C CA . ILE A 1 181 ? 12.874 -2.526 -18.933 1.00 97.44 181 ILE A CA 1
ATOM 1412 C C . ILE A 1 181 ? 12.551 -3.580 -20.002 1.00 97.44 181 ILE A C 1
ATOM 1414 O O . ILE A 1 181 ? 11.630 -3.378 -20.790 1.00 97.44 181 ILE A O 1
ATOM 1418 N N . ALA A 1 182 ? 13.241 -4.725 -19.993 1.00 97.44 182 ALA A N 1
ATOM 1419 C CA . ALA A 1 182 ? 12.975 -5.833 -20.912 1.00 97.44 182 ALA A CA 1
ATOM 1420 C C . ALA A 1 182 ? 11.609 -6.520 -20.687 1.00 97.44 182 ALA A C 1
ATOM 1422 O O . ALA A 1 182 ? 11.076 -7.131 -21.612 1.00 97.44 182 ALA A O 1
ATOM 1423 N N . LEU A 1 183 ? 11.037 -6.427 -19.479 1.00 97.50 183 LEU A N 1
ATOM 1424 C CA . LEU A 1 183 ? 9.743 -7.028 -19.123 1.00 97.50 183 LEU A CA 1
ATOM 1425 C C . LEU A 1 183 ? 8.547 -6.067 -19.254 1.00 97.50 183 LEU A C 1
ATOM 1427 O O . LEU A 1 183 ? 7.425 -6.530 -19.471 1.00 97.50 183 LEU A O 1
ATOM 1431 N N . GLY A 1 184 ? 8.775 -4.756 -19.146 1.00 97.19 184 GLY A N 1
ATOM 1432 C CA . GLY A 1 184 ? 7.746 -3.716 -19.248 1.00 97.19 184 GLY A CA 1
ATOM 1433 C C . GLY A 1 184 ? 6.938 -3.496 -17.961 1.00 97.19 184 GLY A C 1
ATOM 1434 O O . GLY A 1 184 ? 6.759 -4.400 -17.140 1.00 97.19 184 GLY A O 1
ATOM 1435 N N . LEU A 1 185 ? 6.427 -2.270 -17.786 1.00 96.75 185 LEU A N 1
ATOM 1436 C CA . LEU A 1 185 ? 5.705 -1.842 -16.579 1.00 96.75 185 LEU A CA 1
ATOM 1437 C C . LEU A 1 185 ? 4.499 -2.739 -16.285 1.00 96.75 185 LEU A C 1
ATOM 1439 O O . LEU A 1 185 ? 4.285 -3.112 -15.134 1.00 96.75 185 LEU A O 1
ATOM 1443 N N . GLU A 1 186 ? 3.733 -3.119 -17.309 1.00 97.19 186 GLU A N 1
ATOM 1444 C CA . GLU A 1 186 ? 2.498 -3.891 -17.149 1.00 97.19 186 GLU A CA 1
ATOM 1445 C C . GLU A 1 186 ? 2.757 -5.263 -16.526 1.00 97.19 186 GLU A C 1
ATOM 1447 O O . GLU A 1 186 ? 1.951 -5.728 -15.721 1.00 97.19 186 GLU A O 1
ATOM 1452 N N . LYS A 1 187 ? 3.888 -5.899 -16.866 1.00 97.88 187 LYS A N 1
ATOM 1453 C CA . LYS A 1 187 ? 4.261 -7.191 -16.288 1.00 97.88 187 LYS A CA 1
ATOM 1454 C C . LYS A 1 187 ? 4.740 -7.033 -14.850 1.00 97.88 187 LYS A C 1
ATOM 1456 O O . LYS A 1 187 ? 4.297 -7.790 -13.998 1.00 97.88 187 LYS A O 1
ATOM 1461 N N . LEU A 1 188 ? 5.592 -6.045 -14.567 1.00 98.25 188 LEU A N 1
ATOM 1462 C CA . LEU A 1 188 ? 6.083 -5.793 -13.206 1.00 98.25 188 LEU A CA 1
ATOM 1463 C C . LEU A 1 188 ? 4.941 -5.465 -12.235 1.00 98.25 188 LEU A C 1
ATOM 1465 O O . LEU A 1 188 ? 4.894 -6.004 -11.133 1.00 98.25 188 LEU A O 1
ATOM 1469 N N . PHE A 1 189 ? 3.991 -4.639 -12.678 1.00 98.31 189 PHE A N 1
ATOM 1470 C CA . PHE A 1 189 ? 2.789 -4.289 -11.925 1.00 98.31 189 PHE A CA 1
ATOM 1471 C C . PHE A 1 189 ? 1.934 -5.524 -11.604 1.00 98.31 189 PHE A C 1
ATOM 1473 O O . PHE A 1 189 ? 1.569 -5.749 -10.452 1.00 98.31 189 PHE A O 1
ATOM 1480 N N . VAL A 1 190 ? 1.641 -6.350 -12.616 1.00 98.56 190 VAL A N 1
ATOM 1481 C CA . VAL A 1 190 ? 0.852 -7.580 -12.453 1.00 98.56 190 VAL A CA 1
ATOM 1482 C C . VAL A 1 190 ? 1.579 -8.601 -11.575 1.00 98.56 190 VAL A C 1
ATOM 1484 O O . VAL A 1 190 ? 0.961 -9.152 -10.668 1.00 98.56 190 VAL A O 1
ATOM 1487 N N . ASP A 1 191 ? 2.871 -8.843 -11.807 1.00 98.56 191 ASP A N 1
ATOM 1488 C CA . ASP A 1 191 ? 3.672 -9.793 -11.028 1.00 98.56 191 ASP A CA 1
ATOM 1489 C C . ASP A 1 191 ? 3.731 -9.393 -9.542 1.00 98.56 191 ASP A C 1
ATOM 1491 O O . ASP A 1 191 ? 3.637 -10.264 -8.677 1.00 98.56 191 ASP A O 1
ATOM 1495 N N . ASP A 1 192 ? 3.873 -8.100 -9.225 1.00 98.69 192 ASP A N 1
ATOM 1496 C CA . ASP A 1 192 ? 3.884 -7.622 -7.838 1.00 98.69 192 ASP A CA 1
AT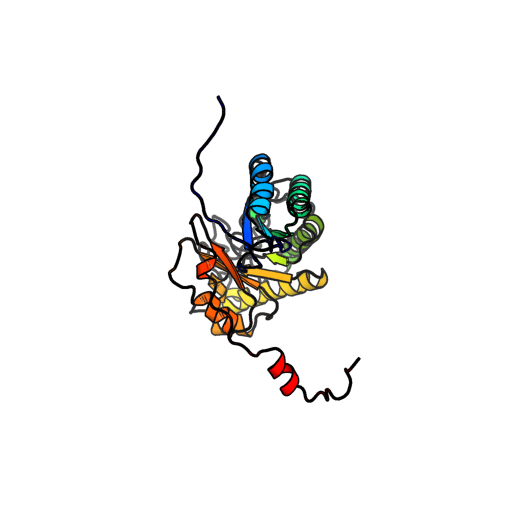OM 1497 C C . ASP A 1 192 ? 2.508 -7.756 -7.171 1.00 98.69 192 ASP A C 1
ATOM 1499 O O . ASP A 1 192 ? 2.394 -8.371 -6.103 1.00 98.69 192 ASP A O 1
ATOM 1503 N N . THR A 1 193 ? 1.445 -7.311 -7.860 1.00 98.75 193 THR A N 1
ATOM 1504 C CA . THR A 1 193 ? 0.060 -7.490 -7.396 1.00 98.75 193 THR A CA 1
ATOM 1505 C C . THR A 1 193 ? -0.234 -8.962 -7.111 1.00 98.75 193 THR A C 1
ATOM 1507 O O . THR A 1 193 ? -0.826 -9.279 -6.080 1.00 98.75 193 THR A O 1
ATOM 1510 N N . LEU A 1 194 ? 0.187 -9.876 -7.994 1.00 98.75 194 LEU A N 1
ATOM 1511 C CA . LEU A 1 194 ? -0.043 -11.315 -7.853 1.00 98.75 194 LEU A CA 1
ATOM 1512 C C . LEU A 1 194 ? 0.707 -11.923 -6.663 1.00 98.75 194 LEU A C 1
ATOM 1514 O O . LEU A 1 194 ? 0.124 -12.737 -5.949 1.00 98.75 194 LEU A O 1
ATOM 1518 N N . LYS A 1 195 ? 1.960 -11.528 -6.399 1.00 98.75 195 LYS A N 1
ATOM 1519 C CA . LYS A 1 195 ? 2.712 -12.007 -5.221 1.00 98.75 195 LYS A CA 1
ATOM 1520 C C . LYS A 1 195 ? 2.037 -11.577 -3.921 1.00 98.75 195 LYS A C 1
ATOM 1522 O O . LYS A 1 195 ? 1.847 -12.400 -3.024 1.00 98.75 195 LYS A O 1
ATOM 1527 N N . GLN A 1 196 ? 1.640 -10.306 -3.828 1.00 98.81 196 GLN A N 1
ATOM 1528 C CA . GLN A 1 196 ? 0.966 -9.780 -2.642 1.00 98.81 196 GLN A CA 1
ATOM 1529 C C . GLN A 1 196 ? -0.443 -10.370 -2.473 1.00 98.81 196 GLN A C 1
ATOM 1531 O O . GLN A 1 196 ? -0.809 -10.769 -1.368 1.00 98.81 196 GLN A O 1
ATOM 1536 N N . HIS A 1 197 ? -1.215 -10.506 -3.558 1.00 98.81 197 HIS A N 1
ATOM 1537 C CA . HIS A 1 197 ? -2.535 -11.154 -3.561 1.00 98.81 197 HIS A CA 1
ATOM 1538 C C . HIS A 1 197 ? -2.468 -12.622 -3.140 1.00 98.81 197 HIS A C 1
ATOM 1540 O O . HIS A 1 197 ? -3.240 -13.042 -2.275 1.00 98.81 197 HIS A O 1
ATOM 1546 N N . ALA A 1 198 ? -1.510 -13.385 -3.671 1.00 98.75 198 ALA A N 1
ATOM 1547 C CA . ALA A 1 198 ? -1.296 -14.773 -3.280 1.00 98.75 198 ALA A CA 1
ATOM 1548 C C . ALA A 1 198 ? -0.939 -14.884 -1.789 1.00 98.75 198 ALA A C 1
ATOM 1550 O O . ALA A 1 198 ? -1.534 -15.695 -1.079 1.00 98.75 198 ALA A O 1
ATOM 1551 N N . TYR A 1 199 ? -0.034 -14.034 -1.286 1.00 98.88 199 TYR A N 1
ATOM 1552 C CA . TYR A 1 199 ? 0.337 -14.036 0.130 1.00 98.88 199 TYR A CA 1
ATOM 1553 C C . TYR A 1 199 ? -0.845 -13.690 1.046 1.00 98.88 199 TYR A C 1
ATOM 1555 O O . TYR A 1 199 ? -1.146 -14.445 1.971 1.00 98.88 199 TYR A O 1
ATOM 1563 N N . LEU A 1 200 ? -1.570 -12.605 0.757 1.00 98.88 200 LEU A N 1
ATOM 1564 C CA . LEU A 1 200 ? -2.762 -12.197 1.511 1.00 98.88 200 LEU A CA 1
ATOM 1565 C C . LEU A 1 200 ? -3.859 -13.276 1.480 1.00 98.88 200 LEU A C 1
ATOM 1567 O O . LEU A 1 200 ? -4.492 -13.539 2.506 1.00 98.88 200 LEU A O 1
ATOM 1571 N N . SER A 1 201 ? -4.000 -13.986 0.356 1.00 98.69 201 SER A N 1
ATOM 1572 C CA . SER A 1 201 ? -4.904 -15.134 0.229 1.00 98.69 201 SER A CA 1
ATOM 1573 C C . SER A 1 201 ? -4.529 -16.290 1.166 1.00 98.69 201 SER A C 1
ATOM 1575 O O . SER A 1 201 ? -5.430 -16.910 1.730 1.00 98.69 201 SER A O 1
ATOM 1577 N N . THR A 1 202 ? -3.236 -16.549 1.428 1.00 98.75 202 THR A N 1
ATOM 1578 C CA . THR A 1 202 ? -2.827 -17.548 2.447 1.00 98.75 202 THR A CA 1
ATOM 1579 C C . THR A 1 202 ? -3.225 -17.150 3.872 1.00 98.75 202 THR A C 1
ATOM 1581 O O . THR A 1 202 ? -3.429 -18.018 4.718 1.00 98.75 202 THR A O 1
ATOM 1584 N N . LEU A 1 203 ? -3.394 -15.848 4.130 1.00 98.69 203 LEU A N 1
ATOM 1585 C CA . LEU A 1 203 ? -3.877 -15.305 5.402 1.00 98.69 203 LEU A CA 1
ATOM 1586 C C . LEU A 1 203 ? -5.416 -15.202 5.462 1.00 98.69 203 LEU A C 1
ATOM 1588 O O . LEU A 1 203 ? -5.960 -14.766 6.476 1.00 98.69 203 LEU A O 1
ATOM 1592 N N . GLY A 1 204 ? -6.127 -15.590 4.395 1.00 98.44 204 GLY A N 1
ATOM 1593 C CA . GLY A 1 204 ? -7.587 -15.502 4.291 1.00 98.44 204 GLY A CA 1
ATOM 1594 C C . GLY A 1 204 ? -8.126 -14.086 4.049 1.00 98.44 204 GLY A C 1
ATOM 1595 O O . GLY A 1 204 ? -9.301 -13.830 4.318 1.00 98.44 204 GLY A O 1
ATOM 1596 N N . VAL A 1 205 ? -7.289 -13.162 3.565 1.00 98.38 205 VAL A N 1
ATOM 1597 C CA . VAL A 1 205 ? -7.605 -11.733 3.415 1.00 98.38 205 VAL A CA 1
ATOM 1598 C C . VAL A 1 205 ? -7.550 -11.321 1.943 1.00 98.38 205 VAL A C 1
ATOM 1600 O O . VAL A 1 205 ? -6.634 -11.697 1.220 1.00 98.38 205 VAL A O 1
ATOM 1603 N N . GLY A 1 206 ? -8.528 -10.536 1.481 1.00 98.56 206 GLY A N 1
ATOM 1604 C CA . GLY A 1 206 ? -8.553 -10.057 0.094 1.00 98.56 206 GLY A CA 1
ATOM 1605 C C . GLY A 1 206 ? -7.612 -8.874 -0.170 1.00 98.56 206 GLY A C 1
ATOM 1606 O O . GLY A 1 206 ? -7.143 -8.205 0.750 1.00 98.56 206 GLY A O 1
ATOM 1607 N N . THR A 1 207 ? -7.412 -8.542 -1.444 1.00 98.81 207 THR A N 1
ATOM 1608 C CA . THR A 1 207 ? -6.567 -7.410 -1.866 1.00 98.81 207 THR A CA 1
ATOM 1609 C C . THR A 1 207 ? -7.394 -6.266 -2.448 1.00 98.81 207 THR A C 1
ATOM 1611 O O . THR A 1 207 ? -8.389 -6.485 -3.149 1.00 98.81 207 THR A O 1
ATOM 1614 N N . MET A 1 208 ? -6.965 -5.035 -2.179 1.00 98.50 208 MET A N 1
ATOM 1615 C CA . MET A 1 208 ? -7.418 -3.829 -2.867 1.00 98.50 208 MET A CA 1
ATOM 1616 C C . MET A 1 208 ? -6.236 -3.089 -3.500 1.00 98.50 208 MET A C 1
ATOM 1618 O O . MET A 1 208 ? -5.154 -3.055 -2.911 1.00 98.50 208 MET A O 1
ATOM 1622 N N . ILE A 1 209 ? -6.474 -2.475 -4.657 1.00 98.19 209 ILE A N 1
ATOM 1623 C CA . ILE A 1 209 ? -5.529 -1.590 -5.353 1.00 98.19 209 ILE A CA 1
ATOM 1624 C C . ILE A 1 209 ? -6.221 -0.285 -5.747 1.00 98.19 209 ILE A C 1
ATOM 1626 O O . ILE A 1 209 ? -7.428 -0.272 -6.007 1.00 98.19 209 ILE A O 1
ATOM 1630 N N . TRP A 1 210 ? -5.455 0.795 -5.851 1.00 96.88 210 TRP A N 1
ATOM 1631 C CA . TRP A 1 210 ? -5.861 2.027 -6.505 1.00 96.88 210 TRP A CA 1
ATOM 1632 C C . TRP A 1 210 ? -6.040 1.798 -8.017 1.00 96.88 210 TRP A C 1
ATOM 1634 O O . TRP A 1 210 ? -5.636 0.782 -8.588 1.00 96.88 210 TRP A O 1
ATOM 1644 N N . HIS A 1 211 ? -6.754 2.710 -8.671 1.00 94.00 211 HIS A N 1
ATOM 1645 C CA . HIS A 1 211 ? -7.292 2.467 -10.010 1.00 94.00 211 HIS A CA 1
ATOM 1646 C C . HIS A 1 211 ? -6.421 2.927 -11.182 1.00 94.00 211 HIS A C 1
ATOM 1648 O O . HIS A 1 211 ? -6.638 2.478 -12.303 1.00 94.00 211 HIS A O 1
ATOM 1654 N N . ASP A 1 212 ? -5.522 3.875 -10.969 1.00 92.38 212 ASP A N 1
ATOM 1655 C CA . ASP A 1 212 ? -4.986 4.746 -12.017 1.00 92.38 212 ASP A CA 1
ATOM 1656 C C . ASP A 1 212 ? -4.063 3.996 -12.986 1.00 92.38 212 ASP A C 1
ATOM 1658 O O . ASP A 1 212 ? -4.349 3.970 -14.185 1.00 92.38 212 ASP A O 1
ATOM 1662 N N . VAL A 1 213 ? -3.040 3.285 -12.497 1.00 93.38 213 VAL A N 1
ATOM 1663 C CA . VAL A 1 213 ? -2.188 2.433 -13.348 1.00 93.38 213 VAL A CA 1
ATOM 1664 C C . VAL A 1 213 ? -3.003 1.314 -14.011 1.00 93.38 213 VAL A C 1
ATOM 1666 O O . VAL A 1 213 ? -2.899 1.103 -15.221 1.00 93.38 213 VAL A O 1
ATOM 1669 N N . ALA A 1 214 ? -3.862 0.628 -13.249 1.00 94.88 214 ALA A N 1
ATOM 1670 C CA . ALA A 1 214 ? -4.625 -0.528 -13.728 1.00 94.88 214 ALA A CA 1
ATOM 1671 C C . ALA A 1 214 ? -5.717 -0.176 -14.760 1.00 94.88 214 ALA A C 1
ATOM 1673 O O . ALA A 1 214 ? -6.052 -1.007 -15.606 1.00 94.88 214 ALA A O 1
ATOM 1674 N N . LEU A 1 215 ? -6.280 1.037 -14.708 1.00 93.50 215 LEU A N 1
ATOM 1675 C CA . LEU A 1 215 ? -7.311 1.522 -15.637 1.00 93.50 215 LEU A CA 1
ATOM 1676 C C . LEU A 1 215 ? -6.773 2.504 -16.694 1.00 93.50 215 LEU A C 1
ATOM 1678 O O . LEU A 1 215 ? -7.526 2.878 -17.599 1.00 93.50 215 LEU A O 1
ATOM 1682 N N . SER A 1 216 ? -5.488 2.871 -16.625 1.00 92.88 216 SER A N 1
ATOM 1683 C CA . SER A 1 216 ? -4.783 3.686 -17.621 1.00 92.88 216 SER A CA 1
ATOM 1684 C C . SER A 1 216 ? -4.978 3.146 -19.036 1.00 92.88 216 SER A C 1
ATOM 1686 O O . SER A 1 216 ? -4.805 1.954 -19.299 1.00 92.88 216 SER A O 1
ATOM 1688 N N . THR A 1 217 ? -5.277 4.033 -19.987 1.00 91.81 217 THR A N 1
ATOM 1689 C CA . THR A 1 217 ? -5.429 3.684 -21.409 1.00 91.81 217 THR A CA 1
ATOM 1690 C C . THR A 1 217 ? -4.173 3.071 -22.025 1.00 91.81 217 THR A C 1
ATOM 1692 O O . THR A 1 217 ? -4.298 2.368 -23.019 1.00 91.81 217 THR A O 1
ATOM 1695 N N . ALA A 1 218 ? -2.991 3.290 -21.438 1.00 92.31 218 ALA A N 1
ATOM 1696 C CA . ALA A 1 218 ? -1.742 2.682 -21.897 1.00 92.31 218 ALA A CA 1
ATOM 1697 C C . ALA A 1 218 ? -1.599 1.197 -21.502 1.00 92.31 218 ALA A C 1
ATOM 1699 O O . ALA A 1 218 ? -0.974 0.433 -22.232 1.00 92.31 218 ALA A O 1
ATOM 1700 N N . TYR A 1 219 ? -2.168 0.781 -20.361 1.00 93.69 219 TYR A N 1
ATOM 1701 C CA . TYR A 1 219 ? -1.813 -0.491 -19.706 1.00 93.69 219 TYR A CA 1
ATOM 1702 C C . TYR A 1 219 ? -2.999 -1.434 -19.460 1.00 93.69 219 TYR A C 1
ATOM 1704 O O . TYR A 1 219 ? -2.829 -2.656 -19.437 1.00 93.69 219 TYR A O 1
ATOM 1712 N N . ARG A 1 220 ? -4.216 -0.893 -19.309 1.00 94.00 220 ARG A N 1
ATOM 1713 C CA . ARG A 1 220 ? -5.421 -1.624 -18.868 1.00 94.00 220 ARG A CA 1
ATOM 1714 C C . ARG A 1 220 ? -5.746 -2.887 -19.671 1.00 94.00 220 ARG A C 1
ATOM 1716 O O . ARG A 1 220 ? -6.324 -3.816 -19.120 1.00 94.00 220 ARG A O 1
ATOM 1723 N N . GLU A 1 221 ? -5.397 -2.934 -20.957 1.00 94.62 221 GLU A N 1
ATOM 1724 C CA . GLU A 1 221 ? -5.734 -4.056 -21.850 1.00 94.62 221 GLU A CA 1
ATOM 1725 C C . GLU A 1 221 ? -4.761 -5.240 -21.711 1.00 94.62 221 GLU A C 1
ATOM 1727 O O . GLU A 1 221 ? -5.108 -6.352 -22.093 1.00 94.62 221 GLU A O 1
ATOM 1732 N N . LYS A 1 222 ? -3.599 -5.038 -21.071 1.00 95.81 222 LYS A N 1
ATOM 1733 C CA . LYS A 1 222 ? -2.714 -6.122 -20.604 1.00 95.81 222 LYS A CA 1
ATOM 1734 C C . LYS A 1 222 ? -2.919 -6.422 -19.117 1.00 95.81 222 LYS A C 1
ATOM 1736 O O . LYS A 1 222 ? -2.988 -7.584 -18.730 1.00 95.81 222 LYS A O 1
ATOM 1741 N N . VAL A 1 223 ? -3.058 -5.379 -18.291 1.00 97.06 223 VAL A N 1
ATOM 1742 C CA . VAL A 1 223 ? -3.162 -5.504 -16.827 1.00 97.06 223 VAL A CA 1
ATOM 1743 C C . VAL A 1 223 ? -4.483 -6.153 -16.401 1.00 97.06 223 VAL A C 1
ATOM 1745 O O . VAL A 1 223 ? -4.477 -7.153 -15.686 1.00 97.06 223 VAL A O 1
ATOM 1748 N N . LEU A 1 224 ? -5.635 -5.639 -16.847 1.00 96.31 224 LEU A N 1
ATOM 1749 C CA . LEU A 1 224 ? -6.929 -6.109 -16.337 1.00 96.31 224 LEU A CA 1
ATOM 1750 C C . LEU A 1 224 ? -7.272 -7.560 -16.696 1.00 96.31 224 LEU A C 1
ATOM 1752 O O . LEU A 1 224 ? -7.893 -8.211 -15.854 1.00 96.31 224 LEU A O 1
ATOM 1756 N N . PRO A 1 225 ? -6.915 -8.118 -17.870 1.00 97.19 225 PRO A N 1
ATOM 1757 C CA . PRO A 1 225 ? -7.108 -9.545 -18.125 1.00 97.19 225 PRO A CA 1
ATOM 1758 C C . PRO A 1 225 ? -6.302 -10.445 -17.182 1.00 97.19 225 PRO A C 1
ATOM 1760 O O . PRO A 1 225 ? -6.813 -11.492 -16.793 1.00 97.19 225 PRO A O 1
ATOM 1763 N N . ALA A 1 226 ? -5.096 -10.025 -16.783 1.00 97.94 226 ALA A N 1
ATOM 1764 C CA . ALA A 1 226 ? -4.192 -10.809 -15.942 1.00 97.94 226 ALA A CA 1
ATOM 1765 C C . ALA A 1 226 ? -4.498 -10.730 -14.432 1.00 97.94 226 ALA A C 1
ATOM 1767 O O . ALA A 1 226 ? -4.134 -11.639 -13.689 1.00 97.94 226 ALA A O 1
ATOM 1768 N N . LEU A 1 227 ? -5.179 -9.675 -13.965 1.00 98.25 227 LEU A N 1
ATOM 1769 C CA . LEU A 1 227 ? -5.522 -9.521 -12.546 1.00 98.25 227 LEU A CA 1
ATOM 1770 C C . LEU A 1 227 ? -6.724 -10.398 -12.101 1.00 98.25 227 LEU A C 1
ATOM 1772 O O . LEU A 1 227 ? -7.773 -10.380 -12.765 1.00 98.25 227 LEU A O 1
ATOM 1776 N N . PRO A 1 228 ? -6.624 -11.097 -10.946 1.00 98.12 228 PRO A N 1
ATOM 1777 C CA . PRO A 1 228 ? -7.723 -11.837 -10.317 1.00 98.12 228 PRO A CA 1
ATOM 1778 C C . PRO A 1 228 ? -8.963 -10.976 -10.037 1.00 98.12 228 PRO A C 1
ATOM 1780 O O . PRO A 1 228 ? -8.874 -9.863 -9.519 1.00 98.12 228 PRO A O 1
ATOM 1783 N N . LYS A 1 229 ? -10.155 -11.490 -10.373 1.00 97.38 229 LYS A N 1
ATOM 1784 C CA . LYS A 1 229 ? -11.417 -10.713 -10.362 1.00 97.38 229 LYS A CA 1
ATOM 1785 C C . LYS A 1 229 ? -12.004 -10.467 -8.970 1.00 97.38 229 LYS A C 1
ATOM 1787 O O . LYS A 1 229 ? -12.947 -9.690 -8.821 1.00 97.38 229 LYS A O 1
ATOM 1792 N N . ASP A 1 230 ? -11.463 -11.122 -7.951 1.00 97.81 230 ASP A N 1
ATOM 1793 C CA . ASP A 1 230 ? -11.783 -10.864 -6.554 1.00 97.81 230 ASP A CA 1
ATOM 1794 C C . ASP A 1 230 ? -11.086 -9.601 -6.015 1.00 97.81 230 ASP A C 1
ATOM 1796 O O . ASP A 1 230 ? -11.613 -9.007 -5.068 1.00 97.81 230 ASP A O 1
ATOM 1800 N N . ILE A 1 231 ? -9.992 -9.136 -6.632 1.00 98.31 231 ILE A N 1
ATOM 1801 C CA . ILE A 1 231 ? -9.346 -7.860 -6.282 1.00 98.31 231 ILE A CA 1
ATOM 1802 C C . ILE A 1 231 ? -10.363 -6.713 -6.377 1.00 98.31 231 ILE A C 1
ATOM 1804 O O . ILE A 1 231 ? -11.185 -6.643 -7.297 1.00 98.31 231 ILE A O 1
ATOM 1808 N N . VAL A 1 232 ? -10.323 -5.806 -5.398 1.00 97.06 232 VAL A N 1
ATOM 1809 C CA . VAL A 1 232 ? -11.163 -4.604 -5.385 1.00 97.06 232 VAL A CA 1
ATOM 1810 C C . VAL A 1 232 ? -10.378 -3.424 -5.948 1.00 97.06 232 VAL A C 1
ATOM 1812 O O . VAL A 1 232 ? -9.388 -3.002 -5.358 1.00 97.06 232 VAL A O 1
ATOM 1815 N N . ILE A 1 233 ? -10.852 -2.857 -7.057 1.00 96.00 233 ILE A N 1
ATOM 1816 C CA . ILE A 1 233 ? -10.275 -1.642 -7.641 1.00 96.00 233 ILE A CA 1
ATOM 1817 C C . ILE A 1 233 ? -10.915 -0.421 -6.966 1.00 96.00 233 ILE A C 1
ATOM 1819 O O . ILE A 1 233 ? -12.123 -0.181 -7.079 1.00 96.00 233 ILE A O 1
ATOM 1823 N N . VAL A 1 234 ? -10.117 0.350 -6.235 1.00 93.38 234 VAL A N 1
ATOM 1824 C CA . VAL A 1 234 ? -10.542 1.543 -5.503 1.00 93.38 234 VAL A CA 1
ATOM 1825 C C . VAL A 1 234 ? -10.212 2.778 -6.328 1.00 93.38 234 VAL A C 1
ATOM 1827 O O . VAL A 1 234 ? -9.064 3.095 -6.621 1.00 93.38 234 VAL A O 1
ATOM 1830 N N . ASN A 1 235 ? -11.259 3.475 -6.738 1.00 86.75 235 ASN A N 1
ATOM 1831 C CA . ASN A 1 235 ? -11.176 4.581 -7.670 1.00 86.75 235 ASN A CA 1
ATOM 1832 C C . ASN A 1 235 ? -11.191 5.905 -6.905 1.00 86.75 235 ASN A C 1
ATOM 1834 O O . ASN A 1 235 ? -12.214 6.273 -6.318 1.00 86.75 235 ASN A O 1
ATOM 1838 N N . TRP A 1 236 ? -10.033 6.564 -6.858 1.00 84.19 236 TRP A N 1
ATOM 1839 C CA . TRP A 1 236 ? -9.827 7.835 -6.176 1.00 84.19 236 TRP A CA 1
ATOM 1840 C C . TRP A 1 236 ? -10.012 9.009 -7.139 1.00 84.19 236 TRP A C 1
ATOM 1842 O O . TRP A 1 236 ? -9.600 8.960 -8.292 1.00 84.19 236 TRP A O 1
ATOM 1852 N N . HIS A 1 237 ? -10.617 10.095 -6.654 1.00 73.69 237 HIS A N 1
ATOM 1853 C CA . HIS A 1 237 ? -10.719 11.351 -7.395 1.00 73.69 237 HIS A CA 1
ATOM 1854 C C . HIS A 1 237 ? -10.532 12.559 -6.470 1.00 73.69 237 HIS A C 1
ATOM 1856 O O . HIS A 1 237 ? -11.218 12.683 -5.449 1.00 73.69 237 HIS A O 1
ATOM 1862 N N . TYR A 1 238 ? -9.658 13.492 -6.868 1.00 69.44 238 TYR A N 1
ATOM 1863 C CA . TYR A 1 238 ? -9.430 14.745 -6.136 1.00 69.44 238 TYR A CA 1
ATOM 1864 C C . TYR A 1 238 ? -10.564 15.773 -6.273 1.00 69.44 238 TYR A C 1
ATOM 1866 O O . TYR A 1 238 ? -10.635 16.720 -5.494 1.00 69.44 238 TYR A O 1
ATOM 1874 N N . SER A 1 239 ? -11.453 15.622 -7.258 1.00 65.62 239 SER A N 1
ATOM 1875 C CA . SER A 1 239 ? -12.580 16.533 -7.498 1.00 65.62 239 SER A CA 1
ATOM 1876 C C . SER A 1 239 ? -13.862 15.781 -7.878 1.00 65.62 239 SER A C 1
ATOM 1878 O O . SER A 1 239 ? -13.788 14.686 -8.442 1.00 65.62 239 SER A O 1
ATOM 1880 N N . PRO A 1 240 ? -15.059 16.339 -7.602 1.00 67.69 240 PRO A N 1
ATOM 1881 C CA . PRO A 1 240 ? -16.319 15.758 -8.055 1.00 67.69 240 PRO A CA 1
ATOM 1882 C C . PRO A 1 240 ? -16.422 15.771 -9.582 1.00 67.69 240 PRO A C 1
ATOM 1884 O O . PRO A 1 240 ? -16.397 16.834 -10.197 1.00 67.69 240 PRO A O 1
ATOM 1887 N N . ALA A 1 241 ? -16.634 14.603 -10.183 1.00 64.94 241 ALA A N 1
ATOM 1888 C CA . ALA A 1 241 ? -16.946 14.482 -11.601 1.00 64.94 241 ALA A CA 1
ATOM 1889 C C . ALA A 1 241 ? -18.469 14.412 -11.835 1.00 64.94 241 ALA A C 1
ATOM 1891 O O . ALA A 1 241 ? -19.263 14.191 -10.906 1.00 64.94 241 ALA A O 1
ATOM 1892 N N . THR A 1 242 ? -18.900 14.626 -13.079 1.00 65.25 242 THR A N 1
ATOM 1893 C CA . THR A 1 242 ? -20.300 14.425 -13.500 1.00 65.25 242 THR A CA 1
ATOM 1894 C C . THR A 1 242 ? -20.634 12.935 -13.582 1.00 65.25 242 THR A C 1
ATOM 1896 O O . THR A 1 242 ? -21.709 12.514 -13.151 1.00 65.25 242 THR A O 1
ATOM 1899 N N . ASP A 1 243 ? -19.682 12.138 -14.057 1.00 69.38 243 ASP A N 1
ATOM 1900 C CA . ASP A 1 243 ? -19.707 10.685 -14.139 1.00 69.38 243 ASP A CA 1
ATOM 1901 C C . ASP A 1 243 ? -18.319 10.093 -13.824 1.00 69.38 243 ASP A C 1
ATOM 1903 O O . ASP A 1 243 ? -17.357 10.816 -13.588 1.00 69.38 243 ASP A O 1
ATOM 1907 N N . TYR A 1 244 ? -18.231 8.764 -13.766 1.00 79.19 244 TYR A N 1
ATOM 1908 C CA . TYR A 1 244 ? -17.017 8.036 -13.387 1.00 79.19 244 TYR A CA 1
ATOM 1909 C C . TYR A 1 244 ? -16.794 6.869 -14.369 1.00 79.19 244 TYR A C 1
ATOM 1911 O O . TYR A 1 244 ? -17.093 5.716 -14.038 1.00 79.19 244 TYR A O 1
ATOM 1919 N N . PRO A 1 245 ? -16.347 7.138 -15.612 1.00 83.69 245 PRO A N 1
ATOM 1920 C CA . PRO A 1 245 ? -16.285 6.127 -16.671 1.00 83.69 245 PRO A CA 1
ATOM 1921 C C . PRO A 1 245 ? -15.295 4.994 -16.364 1.00 83.69 245 PRO A C 1
ATOM 1923 O O . PRO A 1 245 ? -15.556 3.845 -16.717 1.00 83.69 245 PRO A O 1
ATOM 1926 N N . SER A 1 246 ? -14.214 5.281 -15.632 1.00 83.62 246 SER A N 1
ATOM 1927 C CA . SER A 1 246 ? -13.234 4.288 -15.177 1.00 83.62 246 SER A CA 1
ATOM 1928 C C . SER A 1 246 ? -13.857 3.220 -14.258 1.00 83.62 246 SER A C 1
ATOM 1930 O O . SER A 1 246 ? -13.592 2.035 -14.445 1.00 83.62 246 SER A O 1
ATOM 1932 N N . LEU A 1 247 ? -14.778 3.581 -13.350 1.00 83.94 247 LEU A N 1
ATOM 1933 C CA . LEU A 1 247 ? -15.561 2.596 -12.577 1.00 83.94 247 LEU A CA 1
ATOM 1934 C C . LEU A 1 247 ? -16.397 1.685 -13.473 1.00 83.94 247 LEU A C 1
ATOM 1936 O O . LEU A 1 247 ? -16.395 0.471 -13.295 1.00 83.94 247 LEU A O 1
ATOM 1940 N N . ALA A 1 248 ? -17.150 2.279 -14.402 1.00 86.62 248 ALA A N 1
ATOM 1941 C CA . ALA A 1 248 ? -18.063 1.540 -15.268 1.00 86.62 248 ALA A CA 1
ATOM 1942 C C . ALA A 1 248 ? -17.293 0.566 -16.173 1.00 86.62 248 ALA A C 1
ATOM 1944 O O . ALA A 1 248 ? -17.760 -0.544 -16.424 1.00 86.62 248 ALA A O 1
ATOM 1945 N N . TYR A 1 249 ? -16.088 0.957 -16.596 1.00 91.25 249 TYR A N 1
ATOM 1946 C CA . TYR A 1 249 ? -15.146 0.091 -17.290 1.00 91.25 249 TYR A CA 1
ATOM 1947 C C . TYR A 1 249 ? -14.637 -1.048 -16.389 1.00 91.25 249 TYR A C 1
ATOM 1949 O O . TYR A 1 249 ? -14.794 -2.210 -16.742 1.00 91.25 249 TYR A O 1
ATOM 1957 N N . ALA A 1 250 ? -14.124 -0.768 -15.187 1.00 92.31 250 ALA A N 1
ATOM 1958 C CA . ALA A 1 250 ? -13.675 -1.817 -14.260 1.00 92.31 250 ALA A CA 1
ATOM 1959 C C . ALA A 1 250 ? -14.786 -2.836 -13.916 1.00 92.31 250 ALA A C 1
ATOM 1961 O O . ALA A 1 250 ? -14.547 -4.044 -13.898 1.00 92.31 250 ALA A O 1
ATOM 1962 N N . GLN A 1 251 ? -16.020 -2.358 -13.727 1.00 92.38 251 GLN A N 1
ATOM 1963 C CA . GLN A 1 251 ? -17.205 -3.197 -13.519 1.00 92.38 251 GLN A CA 1
ATOM 1964 C C . GLN A 1 251 ? -17.562 -4.036 -14.757 1.00 92.38 251 GLN A C 1
ATOM 1966 O O . GLN A 1 251 ? -17.985 -5.181 -14.603 1.00 92.38 251 GLN A O 1
ATOM 1971 N N . SER A 1 252 ? -17.379 -3.514 -15.978 1.00 94.25 252 SER A N 1
ATOM 1972 C CA . SER A 1 252 ? -17.586 -4.296 -17.209 1.00 94.25 252 SER A CA 1
ATOM 1973 C C . SER A 1 252 ? -16.523 -5.383 -17.396 1.00 94.25 252 SER A C 1
ATOM 1975 O O . SER A 1 252 ? -16.834 -6.444 -17.929 1.00 94.25 252 SER A O 1
ATOM 1977 N N . GLN A 1 253 ? -15.309 -5.166 -16.874 1.00 96.06 253 GLN A N 1
ATOM 1978 C CA . GLN A 1 253 ? -14.226 -6.159 -16.813 1.00 96.06 253 GLN A CA 1
ATOM 1979 C C . GLN A 1 253 ? -14.363 -7.162 -15.643 1.00 96.06 253 GLN A C 1
ATOM 1981 O O . GLN A 1 253 ? -13.458 -7.963 -15.401 1.00 96.06 253 GLN A O 1
ATOM 1986 N N . GLY A 1 254 ? -15.492 -7.134 -14.922 1.00 95.50 254 GLY A N 1
ATOM 1987 C CA . GLY A 1 254 ? -15.851 -8.098 -13.878 1.00 95.50 254 GLY A CA 1
ATOM 1988 C C . GLY A 1 254 ? -15.312 -7.800 -12.476 1.00 95.50 254 GLY A C 1
ATOM 1989 O O . GLY A 1 254 ? -15.552 -8.597 -11.571 1.00 95.50 254 GLY A O 1
ATOM 1990 N N . PHE A 1 255 ? -14.614 -6.680 -12.264 1.00 96.31 255 PHE A N 1
ATOM 1991 C CA . PHE A 1 255 ? -14.023 -6.355 -10.964 1.00 96.31 255 PHE A CA 1
ATOM 1992 C C . PHE A 1 255 ? -15.033 -5.780 -9.971 1.00 96.31 255 PHE A C 1
ATOM 1994 O O . PHE A 1 255 ? -15.962 -5.043 -10.318 1.00 96.31 255 PHE A O 1
ATOM 2001 N N . ARG A 1 256 ? -14.780 -6.041 -8.685 1.00 93.69 256 ARG A N 1
ATOM 2002 C CA . ARG A 1 256 ? -15.393 -5.283 -7.591 1.00 93.69 256 ARG A CA 1
ATOM 2003 C C . ARG A 1 256 ? -14.764 -3.891 -7.546 1.00 93.69 256 ARG A C 1
ATOM 2005 O O . ARG A 1 256 ? -13.547 -3.764 -7.617 1.00 93.69 256 ARG A O 1
ATOM 2012 N N . THR A 1 257 ? -15.575 -2.849 -7.377 1.00 89.88 257 THR A N 1
ATOM 2013 C CA . THR A 1 257 ? -15.082 -1.462 -7.316 1.00 89.88 257 THR A CA 1
ATOM 2014 C C . THR A 1 257 ? -15.553 -0.732 -6.069 1.00 89.88 257 THR A C 1
ATOM 2016 O O . THR A 1 257 ? -16.720 -0.867 -5.690 1.00 89.88 257 THR A O 1
ATOM 2019 N N . MET A 1 258 ? -14.710 0.134 -5.511 1.00 85.25 258 MET A N 1
ATOM 2020 C CA . MET A 1 258 ? -15.125 1.152 -4.537 1.00 85.25 258 MET A CA 1
ATOM 2021 C C . MET A 1 258 ? -14.722 2.556 -4.988 1.00 85.25 258 MET A C 1
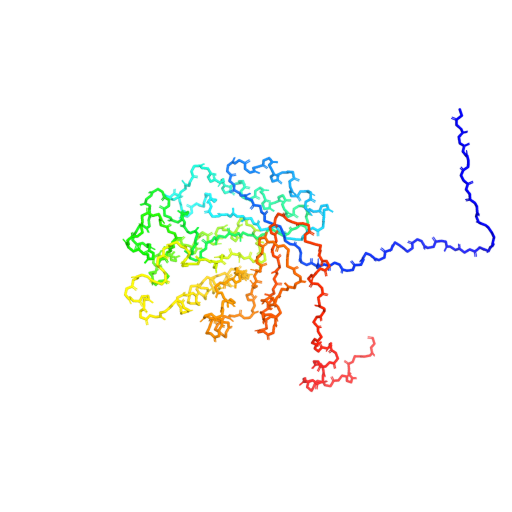ATOM 2023 O O . MET A 1 258 ? -13.879 2.720 -5.863 1.00 85.25 258 MET A O 1
ATOM 2027 N N . GLY A 1 259 ? -15.355 3.565 -4.391 1.00 76.56 259 GLY A N 1
ATOM 2028 C CA . GLY A 1 259 ? -15.047 4.972 -4.619 1.00 76.56 259 GLY A CA 1
ATOM 2029 C C . GLY A 1 259 ? -14.358 5.608 -3.421 1.00 76.56 259 GLY A C 1
ATOM 2030 O O . GLY A 1 259 ? -14.838 5.462 -2.295 1.00 76.56 259 GLY A O 1
ATOM 2031 N N . ALA A 1 260 ? -13.290 6.354 -3.683 1.00 74.25 260 ALA A N 1
ATOM 2032 C CA . ALA A 1 260 ? -12.668 7.290 -2.759 1.00 74.25 260 ALA A CA 1
ATOM 2033 C C . ALA A 1 260 ? -12.760 8.710 -3.346 1.00 74.25 260 ALA A C 1
ATOM 2035 O O . ALA A 1 260 ? -12.636 8.913 -4.553 1.00 74.25 260 ALA A O 1
ATOM 2036 N N . SER A 1 261 ? -13.008 9.710 -2.503 1.00 65.75 261 SER A N 1
ATOM 2037 C CA . SER A 1 261 ? -13.156 11.102 -2.944 1.00 65.75 261 SER A CA 1
ATOM 2038 C C . SER A 1 261 ? -12.511 12.056 -1.954 1.00 65.75 261 SER A C 1
ATOM 2040 O O . SER A 1 261 ? -12.866 12.041 -0.774 1.00 65.75 261 SER A O 1
ATOM 2042 N N . TRP A 1 262 ? -11.616 12.909 -2.442 1.00 47.34 262 TRP A N 1
ATOM 2043 C CA . TRP A 1 262 ? -10.956 13.928 -1.631 1.00 47.34 262 TRP A CA 1
ATOM 2044 C C . TRP A 1 262 ? -11.833 15.175 -1.455 1.00 47.34 262 TRP A C 1
ATOM 2046 O O . TRP A 1 262 ? -12.577 15.543 -2.361 1.00 47.34 262 TRP A O 1
ATOM 2056 N N . ASN A 1 263 ? -11.722 15.807 -0.281 1.00 42.06 263 ASN A N 1
ATOM 2057 C CA . ASN A 1 263 ? -12.111 17.183 0.074 1.00 42.06 263 ASN A CA 1
ATOM 2058 C C . ASN A 1 263 ? -13.347 17.823 -0.613 1.00 42.06 263 ASN A C 1
ATOM 2060 O O . ASN A 1 263 ? -13.358 19.020 -0.900 1.00 42.06 263 ASN A O 1
ATOM 2064 N N . ALA A 1 264 ? -14.409 17.064 -0.888 1.00 38.31 264 ALA A N 1
ATOM 2065 C CA . ALA A 1 264 ? -15.584 17.601 -1.567 1.00 38.31 264 ALA A CA 1
ATOM 2066 C C . ALA A 1 264 ? -16.887 16.929 -1.131 1.00 38.31 264 ALA A C 1
ATOM 2068 O O . ALA A 1 264 ? -16.926 15.761 -0.743 1.00 38.31 264 ALA A O 1
ATOM 2069 N N . GLN A 1 265 ? -17.993 17.667 -1.266 1.00 36.12 265 GLN A N 1
ATOM 2070 C CA . GLN A 1 265 ? -19.353 17.208 -0.967 1.00 36.12 265 GLN A CA 1
ATOM 2071 C C . GLN A 1 265 ? -19.891 16.253 -2.055 1.00 36.12 265 GLN A C 1
ATOM 2073 O O . GLN A 1 265 ? -20.977 16.453 -2.606 1.00 36.12 265 GLN A O 1
ATOM 2078 N N . VAL A 1 266 ? -19.127 15.205 -2.390 1.00 41.09 266 VAL A N 1
ATOM 2079 C CA . VAL A 1 266 ? -19.516 14.174 -3.359 1.00 41.09 266 VAL A CA 1
ATOM 2080 C C . VAL A 1 266 ? -20.732 13.433 -2.818 1.00 41.09 266 VAL A C 1
ATOM 2082 O O . VAL A 1 266 ? -20.639 12.499 -2.022 1.00 41.09 266 VAL A O 1
ATOM 2085 N N . THR A 1 267 ? -21.915 13.865 -3.246 1.00 34.75 267 THR A N 1
ATOM 2086 C CA . THR A 1 267 ? -23.171 13.287 -2.780 1.00 34.75 267 THR A CA 1
ATOM 2087 C C . THR A 1 267 ? -23.218 11.818 -3.219 1.00 34.75 267 THR A C 1
ATOM 2089 O O . THR A 1 267 ? -23.166 11.561 -4.427 1.00 34.75 267 THR A O 1
ATOM 2092 N N . PRO A 1 268 ? -23.418 10.839 -2.307 1.00 46.59 268 PRO A N 1
ATOM 2093 C CA . PRO A 1 268 ? -23.449 9.405 -2.644 1.00 46.59 268 PRO A CA 1
ATOM 2094 C C . PRO A 1 268 ? -24.484 8.999 -3.713 1.00 46.59 268 PRO A C 1
ATOM 2096 O O . PRO A 1 268 ? -24.488 7.872 -4.198 1.00 46.59 268 PRO A O 1
ATOM 2099 N N . ARG A 1 269 ? -25.362 9.927 -4.110 1.00 38.38 269 ARG A N 1
ATOM 2100 C CA . ARG A 1 269 ? -26.275 9.812 -5.250 1.00 38.38 269 ARG A CA 1
ATOM 2101 C C . ARG A 1 269 ? -25.558 9.611 -6.595 1.00 38.38 269 ARG A C 1
ATOM 2103 O O . ARG A 1 269 ? -26.092 8.866 -7.409 1.00 38.38 269 ARG A O 1
ATOM 2110 N N . ARG A 1 270 ? -24.387 10.226 -6.838 1.00 43.56 270 ARG A N 1
ATOM 2111 C CA . ARG A 1 270 ? -23.714 10.187 -8.162 1.00 43.56 270 ARG A CA 1
ATOM 2112 C C . ARG A 1 270 ? -23.177 8.801 -8.545 1.00 43.56 270 ARG A C 1
ATOM 2114 O O . ARG A 1 270 ? -23.179 8.450 -9.716 1.00 43.56 270 ARG A O 1
ATOM 2121 N N . TRP A 1 271 ? -22.834 7.973 -7.561 1.00 42.25 271 TRP A N 1
ATOM 2122 C CA . TRP A 1 271 ? -22.335 6.605 -7.759 1.00 42.25 271 TRP A CA 1
ATOM 2123 C C . TRP A 1 271 ? -23.455 5.585 -8.067 1.00 42.25 271 TRP A C 1
ATOM 2125 O O . TRP A 1 271 ? -23.186 4.405 -8.266 1.00 42.25 271 TRP A O 1
ATOM 2135 N N . ARG A 1 272 ? -24.733 6.006 -8.099 1.00 44.03 272 ARG A N 1
ATOM 2136 C CA . ARG A 1 272 ? -25.897 5.122 -8.307 1.00 44.03 272 ARG A CA 1
ATOM 2137 C C . ARG A 1 272 ? -26.346 5.070 -9.775 1.00 44.03 272 ARG A C 1
ATOM 2139 O O . ARG A 1 272 ? -27.444 5.526 -10.092 1.00 44.03 272 ARG A O 1
ATOM 2146 N N . LYS A 1 273 ? -25.575 4.409 -10.645 1.00 37.31 273 LYS A N 1
ATOM 2147 C CA . LYS A 1 273 ? -26.171 3.684 -11.786 1.00 37.31 273 LYS A CA 1
ATOM 2148 C C . LYS A 1 273 ? -26.351 2.217 -11.366 1.00 37.31 273 LYS A C 1
ATOM 2150 O O . LYS A 1 273 ? -25.361 1.587 -11.007 1.00 37.31 273 LYS A O 1
ATOM 2155 N N . PRO A 1 274 ? -27.579 1.665 -11.331 1.00 34.72 274 PRO A N 1
ATOM 2156 C CA . PRO A 1 274 ? -27.772 0.260 -10.994 1.00 34.72 274 PRO A CA 1
ATOM 2157 C C . PRO A 1 274 ? -27.246 -0.628 -12.126 1.00 34.72 274 PRO A C 1
ATOM 2159 O O . PRO A 1 274 ? -27.585 -0.420 -13.291 1.00 34.72 274 PRO A O 1
ATOM 2162 N N . TRP A 1 275 ? -26.455 -1.638 -11.768 1.00 34.12 275 TRP A N 1
ATOM 2163 C CA . TRP A 1 275 ? -26.036 -2.708 -12.671 1.00 34.12 275 TRP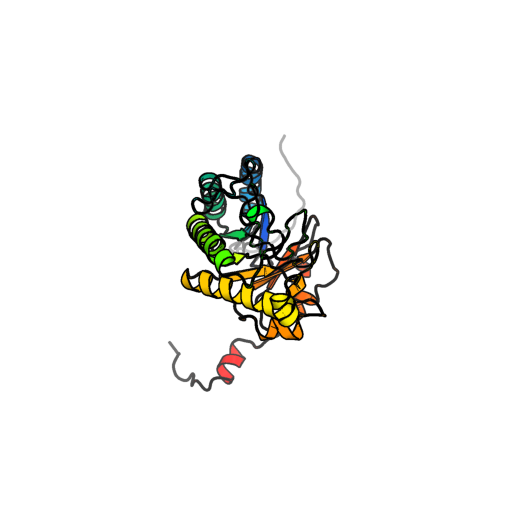 A CA 1
ATOM 2164 C C . TRP A 1 275 ? -27.278 -3.430 -13.214 1.00 34.12 275 TRP A C 1
ATOM 2166 O O . TRP A 1 275 ? -27.989 -4.095 -12.462 1.00 34.12 275 TRP A O 1
ATOM 2176 N N . ARG A 1 276 ? -27.554 -3.288 -14.517 1.00 34.41 276 ARG A N 1
ATOM 2177 C CA . ARG A 1 276 ? -28.598 -4.047 -15.232 1.00 34.41 276 ARG A CA 1
ATOM 2178 C C . ARG A 1 276 ? -28.052 -5.381 -15.756 1.00 34.41 276 ARG A C 1
ATOM 2180 O O . ARG A 1 276 ? -28.281 -5.737 -16.907 1.00 34.41 276 ARG A O 1
ATOM 2187 N N . GLY A 1 277 ? -27.291 -6.084 -14.925 1.00 31.81 277 GLY A N 1
ATOM 2188 C CA . GLY A 1 277 ? -26.959 -7.480 -15.175 1.00 31.81 277 GLY A CA 1
ATOM 2189 C C . GLY A 1 277 ? -28.064 -8.412 -14.683 1.00 31.81 277 GLY A C 1
ATOM 2190 O O . GLY A 1 277 ? -29.004 -7.989 -14.006 1.00 31.81 277 GLY A O 1
ATOM 2191 N N . SER A 1 278 ? -27.939 -9.680 -15.062 1.00 33.22 278 SER A N 1
ATOM 2192 C CA . SER A 1 278 ? -28.955 -10.723 -14.902 1.00 33.22 278 SER A CA 1
ATOM 2193 C C . SER A 1 278 ? -29.549 -10.796 -13.495 1.00 33.22 278 SER A C 1
ATOM 2195 O O . SER A 1 278 ? -28.829 -10.909 -12.498 1.00 33.22 278 SER A O 1
ATOM 2197 N N . THR A 1 279 ? -30.877 -10.827 -13.421 1.00 34.38 279 THR A N 1
ATOM 2198 C CA . THR A 1 279 ? -31.603 -11.128 -12.186 1.00 34.38 279 THR A CA 1
ATOM 2199 C C . THR A 1 279 ? -31.308 -12.556 -11.715 1.00 34.38 279 THR A C 1
ATOM 2201 O O . THR A 1 279 ? -30.923 -13.430 -12.494 1.00 34.38 279 THR A O 1
ATOM 2204 N N . ARG A 1 280 ? -31.572 -12.848 -10.434 1.00 33.03 280 ARG A N 1
ATOM 2205 C CA . ARG A 1 280 ? -31.412 -14.204 -9.866 1.00 33.03 280 ARG A CA 1
ATOM 2206 C C . ARG A 1 280 ? -32.204 -15.279 -10.643 1.00 33.03 280 ARG A C 1
ATOM 2208 O O . ARG A 1 280 ? -31.809 -16.437 -10.631 1.00 33.03 280 ARG A O 1
ATOM 2215 N N . SER A 1 281 ? -33.261 -14.884 -11.366 1.00 36.94 281 SER A N 1
ATOM 2216 C CA . SER A 1 281 ? -34.094 -15.753 -12.220 1.00 36.94 281 SER A CA 1
ATOM 2217 C C . SER A 1 281 ? -33.452 -16.182 -13.551 1.00 36.94 281 SER A C 1
ATOM 2219 O O . SER A 1 281 ? -33.983 -17.055 -14.237 1.00 36.94 281 SER A O 1
ATOM 2221 N N . GLU A 1 282 ? -32.349 -15.552 -13.957 1.00 34.66 282 GLU A N 1
ATOM 2222 C CA . GLU A 1 282 ? -31.642 -15.856 -15.209 1.00 34.66 282 GLU A CA 1
ATOM 2223 C C . GLU A 1 282 ? -30.436 -16.771 -14.973 1.00 34.66 282 GLU A C 1
ATOM 2225 O O . GLU A 1 282 ? -30.185 -17.649 -15.795 1.00 34.66 282 GLU A O 1
ATOM 2230 N N . LEU A 1 283 ? -29.752 -16.666 -13.822 1.00 34.34 283 LEU A N 1
ATOM 2231 C CA . LEU A 1 283 ? -28.741 -17.661 -13.429 1.00 34.34 283 LEU A CA 1
ATOM 2232 C C . LEU A 1 283 ? -29.364 -19.063 -13.327 1.00 34.34 283 LEU A C 1
ATOM 2234 O O . LEU A 1 283 ? -28.848 -20.002 -13.928 1.00 34.34 283 LEU A O 1
ATOM 2238 N N . CYS A 1 284 ? -30.518 -19.186 -12.661 1.00 33.38 284 CYS A N 1
ATOM 2239 C CA . CYS A 1 284 ? -31.261 -20.447 -12.525 1.00 33.38 284 CYS A CA 1
ATOM 2240 C C . CYS A 1 284 ? -31.827 -21.007 -13.847 1.00 33.38 284 CYS A C 1
ATOM 2242 O O . CYS A 1 284 ? -32.371 -22.101 -13.841 1.00 33.38 284 CYS A O 1
ATOM 2244 N N . ARG A 1 285 ? -31.725 -20.277 -14.970 1.00 35.72 285 ARG A N 1
ATOM 2245 C CA . ARG A 1 285 ? -32.047 -20.780 -16.321 1.00 35.72 285 ARG A CA 1
ATOM 2246 C C . ARG A 1 285 ? -30.807 -21.094 -17.166 1.00 35.72 285 ARG A C 1
ATOM 2248 O O . ARG A 1 285 ? -30.948 -21.627 -18.260 1.00 35.72 285 ARG A O 1
ATOM 2255 N N . ARG A 1 286 ? -29.604 -20.759 -16.683 1.00 42.16 286 ARG A N 1
ATOM 2256 C CA . ARG A 1 286 ? -28.319 -21.028 -17.357 1.00 42.16 286 ARG A CA 1
ATOM 2257 C C . ARG A 1 286 ? -27.590 -22.253 -16.811 1.00 42.16 286 ARG A C 1
ATOM 2259 O O . ARG A 1 286 ? -26.874 -22.899 -17.566 1.00 42.16 286 ARG A O 1
ATOM 2266 N N . VAL A 1 287 ? -27.793 -22.588 -15.538 1.00 40.06 287 VAL A N 1
ATOM 2267 C CA . VAL A 1 287 ? -27.533 -23.936 -15.010 1.00 40.06 287 VAL A CA 1
ATOM 2268 C C . VAL A 1 287 ? -28.847 -24.706 -15.058 1.00 40.06 287 VAL A C 1
ATOM 2270 O O . VAL A 1 287 ? -29.829 -24.254 -14.476 1.00 40.06 287 VAL A O 1
ATOM 2273 N N . GLY A 1 288 ? -28.869 -25.844 -15.757 1.00 37.28 288 GLY A N 1
ATOM 2274 C CA . GLY A 1 288 ? -30.054 -26.694 -15.935 1.00 37.28 288 GLY A CA 1
ATOM 2275 C C . GLY A 1 288 ? -30.412 -27.506 -14.688 1.00 37.28 288 GLY A C 1
ATOM 2276 O O . GLY A 1 288 ? -30.443 -28.730 -14.745 1.00 37.28 288 GLY A O 1
ATOM 2277 N N . ALA A 1 289 ? -30.623 -26.831 -13.560 1.00 39.81 289 ALA A N 1
ATOM 2278 C CA . ALA A 1 289 ? -31.060 -27.446 -12.314 1.00 39.81 289 ALA A CA 1
ATOM 2279 C C . ALA A 1 289 ? -32.593 -27.512 -12.276 1.00 39.81 289 ALA A C 1
ATOM 2281 O O . ALA A 1 289 ? -33.256 -26.475 -12.326 1.00 39.81 289 ALA A O 1
ATOM 2282 N N . ASP A 1 290 ? -33.144 -28.723 -12.176 1.00 34.78 290 ASP A N 1
ATOM 2283 C CA . ASP A 1 290 ? -34.575 -28.921 -11.947 1.00 34.78 290 ASP A CA 1
ATOM 2284 C C . ASP A 1 290 ? -34.995 -28.281 -10.610 1.00 34.78 290 ASP A C 1
ATOM 2286 O O . ASP A 1 290 ? -34.321 -28.425 -9.588 1.00 34.78 290 ASP A O 1
ATOM 2290 N N . THR A 1 291 ? -36.108 -27.550 -10.626 1.00 46.25 291 THR A N 1
ATOM 2291 C CA . THR A 1 291 ? -36.687 -26.860 -9.465 1.00 46.25 291 THR A CA 1
ATOM 2292 C C . THR A 1 291 ? -37.960 -27.528 -8.946 1.00 46.25 291 THR A C 1
ATOM 2294 O O . THR A 1 291 ? -38.650 -26.958 -8.100 1.00 46.25 291 THR A O 1
ATOM 2297 N N . SER A 1 292 ? -38.253 -28.755 -9.389 1.00 32.91 292 SER A N 1
ATOM 2298 C CA . SER A 1 292 ? -39.413 -29.556 -8.971 1.00 32.91 292 SER A CA 1
ATOM 2299 C C . SER A 1 292 ? -39.479 -29.871 -7.461 1.00 32.91 292 SER A C 1
ATOM 2301 O O . SER A 1 292 ? -40.537 -30.262 -6.968 1.00 32.91 292 SER A O 1
ATOM 2303 N N . ALA A 1 293 ? -38.395 -29.649 -6.702 1.00 38.62 293 ALA A N 1
ATOM 2304 C CA . ALA A 1 293 ? -38.294 -29.960 -5.275 1.00 38.62 293 ALA A CA 1
ATOM 2305 C C . ALA A 1 293 ? -37.813 -28.784 -4.387 1.00 38.62 293 ALA A C 1
ATOM 2307 O O . ALA A 1 293 ? -36.713 -28.833 -3.848 1.00 38.62 293 ALA A O 1
ATOM 2308 N N . ILE A 1 294 ? -38.661 -27.763 -4.180 1.00 33.66 294 ILE A N 1
ATOM 2309 C CA . ILE A 1 294 ? -38.824 -26.999 -2.912 1.00 33.66 294 ILE A CA 1
ATOM 2310 C C . ILE A 1 294 ? -40.253 -26.412 -2.894 1.00 33.66 294 ILE A C 1
ATOM 2312 O O . ILE A 1 294 ? -40.533 -25.360 -3.464 1.00 33.66 294 ILE A O 1
ATOM 2316 N N . GLN A 1 295 ? -41.178 -27.124 -2.241 1.00 30.64 295 GLN A N 1
ATOM 2317 C CA . GLN A 1 295 ? -42.496 -26.619 -1.825 1.00 30.64 295 GLN A CA 1
ATOM 2318 C C . GLN A 1 295 ? -42.914 -27.253 -0.487 1.00 30.64 295 GLN A C 1
ATOM 2320 O O . GLN A 1 295 ? -43.705 -28.202 -0.431 1.00 30.64 295 GLN A O 1
ATOM 2325 N N . ARG A 1 296 ? -42.362 -26.711 0.601 1.00 32.06 296 ARG A N 1
ATOM 2326 C CA . ARG A 1 296 ? -42.989 -26.617 1.925 1.00 32.06 296 ARG A CA 1
ATOM 2327 C C . ARG A 1 296 ? -42.212 -25.639 2.804 1.00 32.06 296 ARG A C 1
ATOM 2329 O O . ARG A 1 296 ? -41.006 -25.468 2.523 1.00 32.06 296 ARG A O 1
#

Secondary structure (DSSP, 8-state):
----------------------------S--EEEEE-BSSTHHHHHHHHHHHHHTT--EEEEE-TTSB-GGGGGG--TTBPBHHHHHHHHHHHHHTT-EEEEEEEESSSGGGGGGGG--GGGBS-TT-SS---B-TT-HHHHHHHHHHHHHHHHHH--SEEEEE---TTSSS-SS-SHHHHHH-HHHHHHHHHHHHHHHHHHTT-EEEEESHHHH-TTTHHHHHHHS-TTSEEEEEESS--S--HHHHHHHHTT-EEEEEE-SS---TTTT-----PPPHHHHHHHS-----S---

Sequence (296 aa):
GVSRGADLAAVAGGGRVSVRGGAGRAGIANRMAMIYLDSFSKGVNDFLVPMLARLKFSHVLVMSNYVRWDSAQNIWHPNGATKQEAQRVAELIRTNGMRAIPLIETPGHAQWFFYNNQNRDLVQDPLSTDPYAYDTLNPRTYEVLLPILKEAVDVFKPPFVHIGHDEVAARDRFPARPEGIALGLEKLFVDDTLKQHAYLSTLGVGTMIWHDVALSTAYREKVLPALPKDIVIVNWHYSPATDYPSLAYAQSQGFRTMGASWNAQVTPRRWRKPWRGSTRSELCRRVGADTSAIQR

pLDDT: mean 81.81, std 25.65, range [21.84, 98.88]

Foldseek 3Di:
DDDDDDDDDDDDDDDDPPPPPPPDPDFPQAAEDEAEAWQVCLVVLLPVLLVCLVVPHAEYEYAQQQECQPLPVLLHDPRRHYLVSLLVSLVSNVVSNHAYAYEHEPQFQNLSVCHNNPPLVFAQAVPDPRRGGGNLVDPVVCVRVLSVVVSNCVRNVGQAYEHELPPRCVGPHVRHDPVRVVCDNLRSSLSSLVVNQVSCVVVVHGYEYEQDQCLPPVHVVSNLVSDDQAYEYEYEDADDDQADVSVVVNVVSNHHYHYHYPDDPRPSVRVDDDPPDDDPVVVCVVPVDDPPPDDD